Protein AF-A0A1Q9NXK1-F1 (afdb_monomer_lite)

Secondary structure (DSSP, 8-state):
----S-SS--EE-HHHHHHHHTS-HHHHHHHHHHHHHHHHHTT-SEE-HHHHHHHHHHHHTTSS--S---S-------PPEETTEEPPHHHHHHHHHHHHTT--SS-TTS-SSEEEEE-GGGGT-TT--S-HHHHHHHHHHHHHHTTHHHHHHHHBPSSPPTTTSEEEEEESSTT-TT-GGGSSEEEEEEEEEEE-GGG-----HHHHH-TT--EEE-TTS-EEE-TT---B-HHHHT-TT--EEEEEEEEEEEE--B-SSS-BPPEEEEEEE-HHHHHHHHHHHHHHHHHT-BTBBPPPHHHHHHTTS--EETTEE-----

Foldseek 3Di:
DDDPPDDPQAEEDPVRVVVLVPDDPVCSVVLVVVQVVVCVVVVNRYRYVVSSVVVVVVVVVVPPPPDDDDPPDDDDDPADQDPVGGQDPVNVVVVVVCVVVVNDPDDPPDQLQADEFEDCVCVPDVLQPDNVVVLSVVLVVLCVVLVRSVLRVQFADPPRDPQNHQYAYAYRFPVRRSVQFQGQKRKHKAFDKDFPPVQDPLPCPLCVQDPQNQWDQDPVSDTDGHPSDPRSCRSCVPDPRNRIDGPAIAIFIFGQHHDDPDGDTTHTADDRDHSVLSSVVSSLLSVQQSVPGDRNDGDRSNCSCPVQCFPCHSVGGDRPDD

pLDDT: mean 78.81, std 20.17, range [27.19, 98.31]

Sequence (322 aa):
MGNSLEQDSIKWSPEAKQRLEKAPFFIRKIIKKKALNHAKKNNLSLITDEVITLLKEKTKNSSTVKEKINEKSIKKSSGLKTAGGILSETDYQLIKSLMNSGIYLNDPDQDESYEIKLCGGAKGCPLSLVDIESLGKKIDLKIEELGWSEFFHNNQSEPILFHSKLKIAIAGCPNACSEPQIKDISIITQEKPKLLEENCNQCSICYHTCKESAIKMNSMSFPEFNQSCINCGQCIMVCPFNALGVSKKGFQLSMGGKLGRNPQLALKIKDFASEEEILSKIEQAIILIKENTIKGSIPRLGNLIINKNRKLTENGIALIEN

Radius of gyration: 27.28 Å; chains: 1; bounding box: 74×62×58 Å

Structure (mmCIF, N/CA/C/O backbone):
data_AF-A0A1Q9NXK1-F1
#
_entry.id   AF-A0A1Q9NXK1-F1
#
loop_
_atom_site.group_PDB
_atom_site.id
_atom_site.type_symbol
_atom_site.label_atom_id
_atom_site.label_alt_id
_atom_site.label_comp_id
_atom_site.label_asym_id
_atom_site.label_entity_id
_atom_site.label_seq_id
_atom_site.pdbx_PDB_ins_code
_atom_site.Cartn_x
_atom_site.Cartn_y
_atom_site.Cartn_z
_atom_site.occupancy
_atom_site.B_iso_or_equiv
_atom_site.auth_seq_id
_atom_site.auth_comp_id
_atom_site.auth_asym_id
_atom_site.auth_atom_id
_atom_site.pdbx_PDB_model_num
ATOM 1 N N . MET A 1 1 ? -8.860 -37.193 8.664 1.00 41.03 1 MET A N 1
ATOM 2 C CA . MET A 1 1 ? -9.927 -37.630 9.593 1.00 41.03 1 MET A CA 1
ATOM 3 C C . MET A 1 1 ? -10.222 -36.441 10.503 1.00 41.03 1 MET A C 1
ATOM 5 O O . MET A 1 1 ? -9.289 -35.993 11.140 1.00 41.03 1 MET A O 1
ATOM 9 N N . GLY A 1 2 ? -11.394 -35.807 10.535 1.00 37.06 2 GLY A N 1
ATOM 10 C CA . GLY A 1 2 ? -12.684 -36.108 9.914 1.00 37.06 2 GLY A CA 1
ATOM 11 C C . GLY A 1 2 ? -13.546 -34.848 9.698 1.00 37.06 2 GLY A C 1
ATOM 12 O O . GLY A 1 2 ? -13.062 -33.732 9.853 1.00 37.06 2 GLY A O 1
ATOM 13 N N . ASN A 1 3 ? -14.816 -35.090 9.347 1.00 34.97 3 ASN A N 1
ATOM 14 C CA . ASN A 1 3 ? -15.914 -34.159 9.023 1.00 34.97 3 ASN A CA 1
ATOM 15 C C . ASN A 1 3 ? -16.032 -33.596 7.594 1.00 34.97 3 ASN A C 1
ATOM 17 O O . ASN A 1 3 ? -16.214 -32.401 7.385 1.00 34.97 3 ASN A O 1
ATOM 21 N N . SER A 1 4 ? -16.076 -34.491 6.601 1.00 36.31 4 SER A N 1
ATOM 22 C CA . SER A 1 4 ? -16.452 -34.167 5.214 1.00 36.31 4 SER A CA 1
ATOM 23 C C . SER A 1 4 ? -17.685 -34.930 4.685 1.00 36.31 4 SER A C 1
ATOM 25 O O . SER A 1 4 ? -17.758 -35.166 3.484 1.00 36.31 4 SER A O 1
ATOM 27 N N . LEU A 1 5 ? -18.648 -35.346 5.530 1.00 38.47 5 LEU A N 1
ATOM 28 C CA . LEU A 1 5 ? -19.773 -36.210 5.094 1.00 38.47 5 LEU A CA 1
ATOM 29 C C . LEU A 1 5 ? -21.181 -35.881 5.661 1.00 38.47 5 LEU A C 1
ATOM 31 O O . LEU A 1 5 ? -22.018 -36.770 5.749 1.00 38.47 5 LEU A O 1
ATOM 35 N N . GLU A 1 6 ? -21.510 -34.622 5.982 1.00 40.78 6 GLU A N 1
ATOM 36 C CA . GLU A 1 6 ? -22.883 -34.240 6.415 1.00 40.78 6 GLU A CA 1
ATOM 37 C C . GLU A 1 6 ? -23.526 -33.081 5.616 1.00 40.78 6 GLU A C 1
ATOM 39 O O . GLU A 1 6 ? -24.422 -32.382 6.099 1.00 40.78 6 GLU A O 1
ATOM 44 N N . GLN A 1 7 ? -23.096 -32.835 4.372 1.00 41.34 7 GLN A N 1
ATOM 45 C CA . GLN A 1 7 ? -23.662 -31.747 3.554 1.00 41.34 7 GLN A CA 1
ATOM 46 C C . GLN A 1 7 ? -24.796 -32.141 2.583 1.00 41.34 7 GLN A C 1
ATOM 48 O O . GLN A 1 7 ? -25.432 -31.232 2.054 1.00 41.34 7 GLN A O 1
ATOM 53 N N . ASP A 1 8 ? -25.159 -33.424 2.435 1.00 51.81 8 ASP A N 1
ATOM 54 C CA . ASP A 1 8 ? -25.981 -33.876 1.286 1.00 51.81 8 ASP A CA 1
ATOM 55 C C . ASP A 1 8 ? -27.365 -34.509 1.568 1.00 51.81 8 ASP A C 1
ATOM 57 O O . ASP A 1 8 ? -27.966 -35.091 0.665 1.00 51.81 8 ASP A O 1
ATOM 61 N N . SER A 1 9 ? -27.960 -34.383 2.760 1.00 58.81 9 SER A N 1
ATOM 62 C CA . SER A 1 9 ? -29.233 -35.089 3.041 1.00 58.81 9 SER A CA 1
ATOM 63 C C . SER A 1 9 ? -30.535 -34.305 2.799 1.00 58.81 9 SER A C 1
ATOM 65 O O . SER A 1 9 ? -31.601 -34.918 2.783 1.00 58.81 9 SER A O 1
ATOM 67 N N . ILE A 1 10 ? -30.503 -32.982 2.573 1.00 74.69 10 ILE A N 1
ATOM 68 C CA . ILE A 1 10 ? -31.733 -32.164 2.471 1.00 74.69 10 ILE A CA 1
ATOM 69 C C . ILE A 1 10 ? -32.052 -31.830 1.010 1.00 74.69 10 ILE A C 1
ATOM 71 O O . ILE A 1 10 ? -31.406 -30.986 0.382 1.00 74.69 10 ILE A O 1
ATOM 75 N N . LYS A 1 11 ? -33.091 -32.472 0.471 1.00 82.31 11 LYS A N 1
ATOM 76 C CA . LYS A 1 11 ? -33.534 -32.294 -0.919 1.00 82.31 11 LYS A CA 1
ATOM 77 C C . LYS A 1 11 ? -34.494 -31.107 -1.042 1.00 82.31 11 LYS A C 1
ATOM 79 O O . LYS A 1 11 ? -35.144 -30.700 -0.084 1.00 82.31 11 LYS A O 1
ATOM 84 N N . TRP A 1 12 ? -34.588 -30.530 -2.237 1.00 85.06 12 TRP A N 1
ATOM 85 C CA . TRP A 1 12 ? -35.539 -29.459 -2.556 1.00 85.06 12 TRP A CA 1
ATOM 86 C C . TRP A 1 12 ? -36.562 -29.968 -3.562 1.00 85.06 12 TRP A C 1
ATOM 88 O O . TRP A 1 12 ? -36.170 -30.569 -4.566 1.00 85.06 12 TRP A O 1
ATOM 98 N N . SER A 1 13 ? -37.837 -29.671 -3.318 1.00 85.25 13 SER A N 1
ATOM 99 C CA . SER A 1 13 ? -38.906 -29.908 -4.293 1.00 85.25 13 SER A CA 1
ATOM 100 C C . SER A 1 13 ? -38.707 -29.058 -5.565 1.00 85.25 13 SER A C 1
ATOM 102 O O . SER A 1 13 ? -38.128 -27.962 -5.486 1.00 85.25 13 SER A O 1
ATOM 104 N N . PRO A 1 14 ? -39.142 -29.538 -6.745 1.00 78.88 14 PRO A N 1
ATOM 105 C CA . PRO A 1 14 ? -39.062 -28.788 -8.003 1.00 78.88 14 PRO A CA 1
ATOM 106 C C . PRO A 1 14 ? -39.715 -27.399 -7.927 1.00 78.88 14 PRO A C 1
ATOM 108 O O . PRO A 1 14 ? -39.148 -26.414 -8.403 1.00 78.88 14 PRO A O 1
ATOM 111 N N . GLU A 1 15 ? -40.851 -27.294 -7.243 1.00 78.50 15 GLU A N 1
ATOM 112 C CA . GLU A 1 15 ? -41.639 -26.069 -7.088 1.00 78.50 15 GLU A CA 1
ATOM 113 C C . GLU A 1 15 ? -40.888 -25.042 -6.224 1.00 78.50 15 GLU A C 1
ATOM 115 O O . GLU A 1 15 ? -40.777 -23.862 -6.577 1.00 78.50 15 GLU A O 1
ATOM 120 N N . ALA A 1 16 ? -40.269 -25.505 -5.131 1.00 80.25 16 ALA A N 1
ATOM 121 C CA . ALA A 1 16 ? -39.441 -24.677 -4.258 1.00 80.25 16 ALA A CA 1
ATOM 122 C C . ALA A 1 16 ? -38.190 -24.139 -4.976 1.00 80.25 16 ALA A C 1
ATOM 124 O O . ALA A 1 16 ? -37.799 -22.984 -4.767 1.00 80.25 16 ALA A O 1
ATOM 125 N N . LYS A 1 17 ? -37.570 -24.944 -5.853 1.00 82.00 17 LYS A N 1
ATOM 126 C CA . LYS A 1 17 ? -36.432 -24.507 -6.683 1.00 82.00 17 LYS A CA 1
ATOM 127 C C . LYS A 1 17 ? -36.849 -23.438 -7.688 1.00 82.00 17 LYS A C 1
ATOM 129 O O . LYS A 1 17 ? -36.213 -22.387 -7.749 1.00 82.00 17 LYS A O 1
ATOM 134 N N . GLN A 1 18 ? -37.949 -23.657 -8.408 1.00 79.56 18 GLN A N 1
ATOM 135 C CA . GLN A 1 18 ? -38.443 -22.708 -9.407 1.00 79.56 18 GLN A CA 1
ATOM 136 C C . GLN A 1 18 ? -38.777 -21.344 -8.780 1.00 79.56 18 GLN A C 1
ATOM 138 O O . GLN A 1 18 ? -38.528 -20.285 -9.361 1.00 79.56 18 GLN A O 1
ATOM 143 N N . ARG A 1 19 ? -39.297 -21.338 -7.549 1.00 76.06 19 ARG A N 1
ATOM 144 C CA . ARG A 1 19 ? -39.584 -20.105 -6.805 1.00 76.06 19 ARG A CA 1
ATOM 145 C C . ARG A 1 19 ? -38.328 -19.398 -6.301 1.00 76.06 19 ARG A C 1
ATOM 147 O O . ARG A 1 19 ? -38.298 -18.166 -6.276 1.00 76.06 19 ARG A O 1
ATOM 154 N N . LEU A 1 20 ? -37.292 -20.150 -5.930 1.00 79.25 20 LEU A N 1
ATOM 155 C CA . LEU A 1 20 ? -35.983 -19.597 -5.579 1.00 79.25 20 LEU A CA 1
ATOM 156 C C . LEU A 1 20 ? -35.317 -18.926 -6.791 1.00 79.25 20 LEU A C 1
ATOM 158 O O . LEU A 1 20 ? -34.719 -17.861 -6.650 1.00 79.25 20 LEU A O 1
ATOM 162 N N . GLU A 1 21 ? -35.460 -19.506 -7.981 1.00 77.81 21 GLU A N 1
ATOM 163 C CA . GLU A 1 21 ? -34.930 -18.943 -9.227 1.00 77.81 21 GLU A CA 1
ATOM 164 C C . GLU A 1 21 ? -35.652 -17.661 -9.657 1.00 77.81 21 GLU A C 1
ATOM 166 O O . GLU A 1 21 ? -35.014 -16.744 -10.170 1.00 77.81 21 GLU A O 1
ATOM 171 N N . LYS A 1 22 ? -36.950 -17.523 -9.365 1.00 78.56 22 LYS A N 1
ATOM 172 C CA . LYS A 1 22 ? -37.698 -16.275 -9.606 1.00 78.56 22 LYS A CA 1
ATOM 173 C C . LYS A 1 22 ? -37.295 -15.119 -8.674 1.00 78.56 22 LYS A C 1
ATOM 175 O O . LYS A 1 22 ? -37.640 -13.974 -8.948 1.00 78.56 22 LYS A O 1
ATOM 180 N N . ALA A 1 23 ? -36.573 -15.378 -7.579 1.00 74.06 23 ALA A N 1
ATOM 181 C CA . ALA A 1 23 ? -36.099 -14.326 -6.676 1.00 74.06 23 ALA A CA 1
ATOM 182 C C . ALA A 1 23 ? -34.863 -13.587 -7.246 1.00 74.06 23 ALA A C 1
ATOM 184 O O . ALA A 1 23 ? -34.071 -14.199 -7.970 1.00 74.06 23 ALA A O 1
ATOM 185 N N . PRO A 1 24 ? -34.626 -12.304 -6.902 1.00 69.38 24 PRO A N 1
ATOM 186 C CA . PRO A 1 24 ? -33.423 -11.573 -7.316 1.00 69.38 24 PRO A CA 1
ATOM 187 C C . PRO A 1 24 ? -32.126 -12.264 -6.871 1.00 69.38 24 PRO A C 1
ATOM 189 O O . PRO A 1 24 ? -32.033 -12.742 -5.736 1.00 69.38 24 PRO A O 1
ATOM 192 N N . PHE A 1 25 ? -31.108 -12.299 -7.744 1.00 69.56 25 PHE A N 1
ATOM 193 C CA . PHE A 1 25 ? -29.907 -13.132 -7.558 1.00 69.56 25 PHE A CA 1
ATOM 194 C C . PHE A 1 25 ? -29.170 -12.878 -6.231 1.00 69.56 25 PHE A C 1
ATOM 196 O O . PHE A 1 25 ? -28.705 -13.828 -5.599 1.00 69.56 25 PHE A O 1
ATOM 203 N N . PHE A 1 26 ? -29.130 -11.625 -5.767 1.00 62.50 26 PHE A N 1
ATOM 204 C CA . PHE A 1 26 ? -28.436 -11.224 -4.541 1.00 62.50 26 PHE A CA 1
ATOM 205 C C . PHE A 1 26 ? -29.103 -11.749 -3.254 1.00 62.50 26 PHE A C 1
ATOM 207 O O . PHE A 1 26 ? -28.431 -11.903 -2.239 1.00 62.50 26 PHE A O 1
ATOM 214 N N . ILE A 1 27 ? -30.395 -12.108 -3.289 1.00 61.28 27 ILE A N 1
ATOM 215 C CA . ILE A 1 27 ? -31.134 -12.640 -2.125 1.00 61.28 27 ILE A CA 1
ATOM 216 C C . ILE A 1 27 ? -31.186 -14.181 -2.137 1.00 61.28 27 ILE A C 1
ATOM 218 O O . ILE A 1 27 ? -31.384 -14.809 -1.094 1.00 61.28 27 ILE A O 1
ATOM 222 N N . ARG A 1 28 ? -30.952 -14.834 -3.288 1.00 78.81 28 ARG A N 1
ATOM 223 C CA . ARG A 1 28 ? -31.070 -16.303 -3.437 1.00 78.81 28 ARG A CA 1
ATOM 224 C C . ARG A 1 28 ? -30.211 -17.079 -2.435 1.00 78.81 28 ARG A C 1
ATOM 226 O O . ARG A 1 28 ? -30.691 -18.043 -1.839 1.00 78.81 28 ARG A O 1
ATOM 233 N N . LYS A 1 29 ? -28.966 -16.639 -2.192 1.00 71.12 29 LYS A N 1
ATOM 234 C CA . LYS A 1 29 ? -28.071 -17.256 -1.190 1.00 71.12 29 LYS A CA 1
ATOM 235 C C . LYS A 1 29 ? -28.653 -17.185 0.226 1.00 71.12 29 LYS A C 1
ATOM 237 O O . LYS A 1 29 ? -28.585 -18.168 0.962 1.00 71.12 29 LYS A O 1
ATOM 242 N N . ILE A 1 30 ? -29.267 -16.057 0.583 1.00 69.44 30 ILE A N 1
ATOM 243 C CA . ILE A 1 30 ? -29.867 -15.825 1.904 1.00 69.44 30 ILE A CA 1
ATOM 244 C C . ILE A 1 30 ? -31.079 -16.743 2.106 1.00 69.44 30 ILE A C 1
ATOM 246 O O . ILE A 1 30 ? -31.185 -17.407 3.138 1.00 69.44 30 ILE A O 1
ATOM 250 N N . ILE A 1 31 ? -31.964 -16.832 1.106 1.00 75.25 31 ILE A N 1
ATOM 251 C CA . ILE A 1 31 ? -33.156 -17.696 1.154 1.00 75.25 31 ILE A CA 1
ATOM 252 C C . ILE A 1 31 ? -32.743 -19.167 1.261 1.00 75.25 31 ILE A C 1
ATOM 254 O O . ILE A 1 31 ? -33.266 -19.883 2.113 1.00 75.25 31 ILE A O 1
ATOM 258 N N . LYS A 1 32 ? -31.756 -19.603 0.464 1.00 79.56 32 LYS A N 1
ATOM 259 C CA . LYS A 1 32 ? -31.244 -20.980 0.497 1.00 79.56 32 LYS A CA 1
ATOM 260 C C . LYS A 1 32 ? -30.689 -21.344 1.879 1.00 79.56 32 LYS A C 1
ATOM 262 O O . LYS A 1 32 ? -31.045 -22.391 2.412 1.00 79.56 32 LYS A O 1
ATOM 267 N N . LYS A 1 33 ? -29.884 -20.465 2.494 1.00 77.75 33 LYS A N 1
ATOM 268 C CA . LYS A 1 33 ? -29.321 -20.680 3.841 1.00 77.75 33 LYS A CA 1
ATOM 269 C C . LYS A 1 33 ? -30.413 -20.741 4.916 1.00 77.75 33 LYS A C 1
ATOM 271 O O . LYS A 1 33 ? -30.393 -21.643 5.747 1.00 77.75 33 LYS A O 1
ATOM 276 N N . LYS A 1 34 ? -31.402 -19.837 4.880 1.00 76.50 34 LYS A N 1
ATOM 277 C CA . LYS A 1 34 ? -32.527 -19.844 5.836 1.00 76.50 34 LYS A CA 1
ATOM 278 C C . LYS A 1 34 ? -33.407 -21.087 5.703 1.00 76.50 34 LYS A C 1
ATOM 280 O O . LYS A 1 34 ? -33.768 -21.665 6.722 1.00 76.50 34 LYS A O 1
ATOM 285 N N . ALA A 1 35 ? -33.717 -21.511 4.479 1.00 80.00 35 ALA A N 1
ATOM 286 C CA . ALA A 1 35 ? -34.505 -22.716 4.235 1.00 80.00 35 ALA A CA 1
ATOM 287 C C . ALA A 1 35 ? -33.777 -23.980 4.717 1.00 80.00 35 ALA A C 1
ATOM 289 O O . ALA A 1 35 ? -34.383 -24.808 5.389 1.00 80.00 35 ALA A O 1
ATOM 290 N N . LEU A 1 36 ? -32.465 -24.084 4.471 1.00 77.88 36 LEU A N 1
ATOM 291 C CA . LEU A 1 36 ? -31.644 -25.188 4.979 1.00 77.88 36 LEU A CA 1
ATOM 292 C C . LEU A 1 36 ? -31.559 -25.193 6.511 1.00 77.88 36 LEU A C 1
ATOM 294 O O . LEU A 1 36 ? -31.728 -26.242 7.121 1.00 77.88 36 LEU A O 1
ATOM 298 N N . ASN A 1 37 ? -31.362 -24.036 7.147 1.00 74.25 37 ASN A N 1
ATOM 299 C CA . ASN A 1 37 ? -31.339 -23.941 8.610 1.00 74.25 37 ASN A CA 1
ATOM 300 C C . ASN A 1 37 ? -32.700 -24.272 9.232 1.00 74.25 37 ASN A C 1
ATOM 302 O O . ASN A 1 37 ? -32.758 -24.925 10.270 1.00 74.25 37 ASN A O 1
ATOM 306 N N . HIS A 1 38 ? -33.796 -23.845 8.602 1.00 76.88 38 HIS A N 1
ATOM 307 C CA . HIS A 1 38 ? -35.141 -24.200 9.039 1.00 76.88 38 HIS A CA 1
ATOM 308 C C . HIS A 1 38 ? -35.394 -25.703 8.897 1.00 76.88 38 HIS A C 1
ATOM 310 O O . HIS A 1 38 ? -35.926 -26.310 9.822 1.00 76.88 38 HIS A O 1
ATOM 316 N N . ALA A 1 39 ? -34.965 -26.308 7.788 1.00 76.75 39 ALA A N 1
ATOM 317 C CA . ALA A 1 39 ? -35.068 -27.744 7.582 1.00 76.75 39 ALA A CA 1
ATOM 318 C C . ALA A 1 39 ? -34.256 -28.523 8.626 1.00 76.75 39 ALA A C 1
ATOM 320 O O . ALA A 1 39 ? -34.808 -29.399 9.278 1.00 76.75 39 ALA A O 1
ATOM 321 N N . LYS A 1 40 ? -33.004 -28.125 8.891 1.00 75.56 40 LYS A N 1
ATOM 322 C CA . LYS A 1 40 ? -32.174 -28.722 9.952 1.00 75.56 40 LYS A CA 1
ATOM 323 C C . LYS A 1 40 ? -32.802 -28.580 11.339 1.00 75.56 40 LYS A C 1
ATOM 325 O O . LYS A 1 40 ? -32.870 -29.549 12.079 1.00 75.56 40 LYS A O 1
ATOM 330 N N . LYS A 1 41 ? -33.306 -27.391 11.683 1.00 74.94 41 LYS A N 1
ATOM 331 C CA . LYS A 1 41 ? -33.921 -27.124 12.993 1.00 74.94 41 LYS A CA 1
ATOM 332 C C . LYS A 1 41 ? -35.205 -27.926 13.229 1.00 74.94 41 LYS A C 1
ATOM 334 O O . LYS A 1 41 ? -35.524 -28.219 14.374 1.00 74.94 41 LYS A O 1
ATOM 339 N N . ASN A 1 42 ? -35.941 -28.250 12.168 1.00 73.44 42 ASN A N 1
ATOM 340 C CA . ASN A 1 42 ? -37.207 -28.981 12.251 1.00 73.44 42 ASN A CA 1
ATOM 341 C C . ASN A 1 42 ? -37.089 -30.426 11.732 1.00 73.44 42 ASN A C 1
ATOM 343 O O . ASN A 1 42 ? -38.109 -31.045 11.453 1.00 73.44 42 ASN A O 1
ATOM 347 N N . ASN A 1 43 ? -35.863 -30.954 11.586 1.00 76.19 43 ASN A N 1
ATOM 348 C CA . ASN A 1 43 ? -35.571 -32.303 11.082 1.00 76.19 43 ASN A CA 1
ATOM 349 C C . ASN A 1 43 ? -36.282 -32.657 9.758 1.00 76.19 43 ASN A C 1
ATOM 351 O O . ASN A 1 43 ? -36.703 -33.791 9.542 1.00 76.19 43 ASN A O 1
ATOM 355 N N . LEU A 1 44 ? -36.415 -31.684 8.854 1.00 75.50 44 LEU A N 1
ATOM 356 C CA . LEU A 1 44 ? -37.027 -31.872 7.541 1.00 75.50 44 LEU A CA 1
ATOM 357 C C . LEU A 1 44 ? -35.986 -32.375 6.535 1.00 75.50 44 LEU A C 1
ATOM 359 O O . LEU A 1 44 ? -34.946 -31.748 6.330 1.00 75.50 44 LEU A O 1
ATOM 363 N N . SER A 1 45 ? -36.303 -33.470 5.847 1.00 76.06 45 SER A N 1
ATOM 364 C CA . SER A 1 45 ? -35.488 -34.036 4.762 1.00 76.06 45 SER A CA 1
ATOM 365 C C . SER A 1 45 ? -35.795 -33.429 3.383 1.00 76.06 45 SER A C 1
ATOM 367 O O . SER A 1 45 ? -35.020 -33.606 2.438 1.00 76.06 45 SER A O 1
ATOM 369 N N . LEU A 1 46 ? -36.901 -32.682 3.262 1.00 79.69 46 LEU A N 1
ATOM 370 C CA . LEU A 1 46 ? -37.365 -32.062 2.022 1.00 79.69 46 LEU A CA 1
ATOM 371 C C . LEU A 1 46 ? -37.833 -30.617 2.255 1.00 79.69 46 LEU A C 1
ATOM 373 O O . LEU A 1 46 ? -38.670 -30.354 3.113 1.00 79.69 46 LEU A O 1
ATOM 377 N N . ILE A 1 47 ? -37.322 -29.682 1.452 1.00 82.38 47 ILE A N 1
ATOM 378 C CA . ILE A 1 47 ? -37.765 -28.281 1.433 1.00 82.38 47 ILE A CA 1
ATOM 379 C C . ILE A 1 47 ? -38.870 -28.112 0.380 1.00 82.38 47 ILE A C 1
ATOM 381 O O . ILE A 1 47 ? -38.631 -28.239 -0.829 1.00 82.38 47 ILE A O 1
ATOM 385 N N . THR A 1 48 ? -40.082 -27.822 0.855 1.00 82.75 48 THR A N 1
ATOM 386 C CA . THR A 1 48 ? -41.301 -27.603 0.058 1.00 82.75 48 THR A CA 1
ATOM 387 C C . THR A 1 48 ? -41.605 -26.110 -0.129 1.00 82.75 48 THR A C 1
ATOM 389 O O . THR A 1 48 ? -41.002 -25.248 0.516 1.00 82.75 48 THR A O 1
ATOM 392 N N . ASP A 1 49 ? -42.541 -25.778 -1.024 1.00 75.44 49 ASP A N 1
ATOM 393 C CA . ASP A 1 49 ? -42.992 -24.393 -1.251 1.00 75.44 49 ASP A CA 1
ATOM 394 C C . ASP A 1 49 ? -43.624 -23.756 0.003 1.00 75.44 49 ASP A C 1
ATOM 396 O O . ASP A 1 49 ? -43.459 -22.562 0.266 1.00 75.44 49 ASP A O 1
ATOM 400 N N . GLU A 1 50 ? -44.279 -24.566 0.832 1.00 72.44 50 GLU A N 1
ATOM 401 C CA . GLU A 1 50 ? -44.872 -24.149 2.106 1.00 72.44 50 GLU A CA 1
ATOM 402 C C . GLU A 1 50 ? -43.809 -23.624 3.076 1.00 72.44 50 GLU A C 1
ATOM 404 O O . GLU A 1 50 ? -43.988 -22.568 3.684 1.00 72.44 50 GLU A O 1
ATOM 409 N N . VAL A 1 51 ? -42.645 -24.282 3.139 1.00 73.31 51 VAL A N 1
ATOM 410 C CA . VAL A 1 51 ? -41.501 -23.821 3.943 1.00 73.31 51 VAL A CA 1
ATOM 411 C C . VAL A 1 51 ? -41.029 -22.442 3.471 1.00 73.31 51 VAL A C 1
ATOM 413 O O . VAL A 1 51 ? -40.721 -21.573 4.287 1.00 73.31 51 VAL A O 1
ATOM 416 N N . ILE A 1 52 ? -41.013 -22.194 2.158 1.00 75.12 52 ILE A N 1
ATOM 417 C CA . ILE A 1 52 ? -40.657 -20.879 1.602 1.00 75.12 52 ILE A CA 1
ATOM 418 C C . ILE A 1 52 ? -41.714 -19.824 1.957 1.00 75.12 52 ILE A C 1
ATOM 420 O O . ILE A 1 52 ? -41.365 -18.676 2.247 1.00 75.12 52 ILE A O 1
ATOM 424 N N . THR A 1 53 ? -42.993 -20.192 1.952 1.00 73.88 53 THR A N 1
ATOM 425 C CA . THR A 1 53 ? -44.104 -19.289 2.284 1.00 73.88 53 THR A CA 1
ATOM 426 C C . THR A 1 53 ? -44.094 -18.906 3.765 1.00 73.88 53 THR A C 1
ATOM 428 O O . THR A 1 53 ? -44.117 -17.714 4.077 1.00 73.88 53 THR A O 1
ATOM 431 N N . LEU A 1 54 ? -43.876 -19.864 4.669 1.00 70.75 54 LEU A N 1
ATOM 432 C CA . LEU A 1 54 ? -43.708 -19.613 6.107 1.00 70.75 54 LEU A CA 1
ATOM 433 C C . LEU A 1 54 ? -42.538 -18.662 6.409 1.00 70.75 54 LEU A C 1
ATOM 435 O O . LEU A 1 54 ? -42.620 -17.804 7.292 1.00 70.75 54 LEU A O 1
ATOM 439 N N . LEU A 1 55 ? -41.439 -18.772 5.655 1.00 71.19 55 LEU A N 1
ATOM 440 C CA . LEU A 1 55 ? -40.294 -17.867 5.791 1.00 71.19 55 LEU A CA 1
ATOM 441 C C . LEU A 1 55 ? -40.625 -16.430 5.347 1.00 71.19 55 LEU A C 1
ATOM 443 O O . LEU A 1 55 ? -40.080 -15.481 5.921 1.00 71.19 55 LEU A O 1
ATOM 447 N N . LYS A 1 56 ? -41.535 -16.255 4.377 1.00 64.00 56 LYS A N 1
ATOM 448 C CA . LYS A 1 56 ? -42.042 -14.940 3.943 1.00 64.00 56 LYS A CA 1
ATOM 449 C C . LYS A 1 56 ? -43.046 -14.341 4.931 1.00 64.00 56 LYS A C 1
ATOM 451 O O . LYS A 1 56 ? -43.030 -13.138 5.170 1.00 64.00 56 LYS A O 1
ATOM 456 N N . GLU A 1 57 ? -43.906 -15.154 5.531 1.00 56.69 57 GLU A N 1
ATOM 457 C CA . GLU A 1 57 ? -44.894 -14.680 6.510 1.00 56.69 57 GLU A CA 1
ATOM 458 C C . GLU A 1 57 ? -44.234 -14.212 7.810 1.00 56.69 57 GLU A C 1
ATOM 460 O O . GLU A 1 57 ? -44.547 -13.130 8.309 1.00 56.69 57 GLU A O 1
ATOM 465 N N . LYS A 1 58 ? -43.204 -14.927 8.286 1.00 55.16 58 LYS A N 1
ATOM 466 C CA . LYS A 1 58 ? -42.385 -14.476 9.427 1.00 55.16 58 LYS A CA 1
ATOM 467 C C . LYS A 1 58 ? -41.633 -13.168 9.170 1.00 55.16 58 LYS A C 1
ATOM 469 O O . LYS A 1 58 ? -41.258 -12.494 10.121 1.00 55.16 58 LYS A O 1
ATOM 474 N N . THR A 1 59 ? -41.421 -12.799 7.908 1.00 49.66 59 THR A N 1
ATOM 475 C CA . THR A 1 59 ? -40.840 -11.500 7.531 1.00 49.66 59 THR A CA 1
ATOM 476 C C . THR A 1 59 ? -41.901 -10.404 7.360 1.00 49.66 59 THR A C 1
ATOM 478 O O . THR A 1 59 ? -41.583 -9.238 7.573 1.00 49.66 59 THR A O 1
ATOM 481 N N . LYS A 1 60 ? -43.168 -10.747 7.069 1.00 41.88 60 LYS A N 1
ATOM 482 C CA . LYS A 1 60 ? -44.290 -9.790 6.968 1.00 41.88 60 LYS A CA 1
ATOM 483 C C . LYS A 1 60 ? -44.864 -9.328 8.315 1.00 41.88 60 LYS A C 1
ATOM 485 O O . LYS A 1 60 ? -45.346 -8.200 8.389 1.00 41.88 60 LYS A O 1
ATOM 490 N N . ASN A 1 61 ? -44.754 -10.110 9.391 1.00 37.44 61 ASN A N 1
ATOM 491 C CA . ASN A 1 61 ? -45.226 -9.683 10.723 1.00 37.44 61 ASN A CA 1
ATOM 492 C C . ASN A 1 61 ? -44.358 -8.590 11.384 1.00 37.44 61 ASN A C 1
ATOM 494 O O . ASN A 1 61 ? -44.694 -8.107 12.458 1.00 37.44 61 ASN A O 1
ATOM 498 N N . SER A 1 62 ? -43.279 -8.149 10.729 1.00 38.06 62 SER A N 1
ATOM 499 C CA . SER A 1 62 ? -42.511 -6.958 11.117 1.00 38.06 62 SER A CA 1
ATOM 500 C C . SER A 1 62 ? -43.144 -5.640 10.630 1.00 38.06 62 SER A C 1
ATOM 502 O O . SER A 1 62 ? -42.653 -4.571 10.986 1.00 38.06 62 SER A O 1
ATOM 504 N N . SER A 1 63 ? -44.193 -5.686 9.796 1.00 32.91 63 SER A N 1
ATOM 505 C CA . SER A 1 63 ? -44.704 -4.506 9.068 1.00 32.91 63 SER A CA 1
ATOM 506 C C . SER A 1 63 ? -45.974 -3.862 9.645 1.00 32.91 63 SER A C 1
ATOM 508 O O . SER A 1 63 ? -46.381 -2.819 9.143 1.00 32.91 63 SER A O 1
ATOM 510 N N . THR A 1 64 ? -46.607 -4.423 10.680 1.00 27.56 64 THR A N 1
ATOM 511 C CA . THR A 1 64 ? -47.953 -4.000 11.137 1.00 27.56 64 THR A CA 1
ATOM 512 C C . THR A 1 64 ? -47.997 -3.089 12.372 1.00 27.56 64 THR A C 1
ATOM 514 O O . THR A 1 64 ? -49.079 -2.808 12.868 1.00 27.56 64 THR A O 1
ATOM 517 N N . VAL A 1 65 ? -46.869 -2.554 12.856 1.00 33.03 65 VAL A N 1
ATOM 518 C CA . VAL A 1 65 ? -46.846 -1.662 14.048 1.00 33.03 65 VAL A CA 1
ATOM 519 C C . VAL A 1 65 ? -46.900 -0.163 13.683 1.00 33.03 65 VAL A C 1
ATOM 521 O O . VAL A 1 65 ? -46.832 0.702 14.547 1.00 33.03 65 VAL A O 1
ATOM 524 N N . LYS A 1 66 ? -47.059 0.194 12.400 1.00 30.56 66 LYS A N 1
ATOM 525 C CA . LYS A 1 66 ? -47.032 1.604 11.961 1.00 30.56 66 LYS A CA 1
ATOM 526 C C . LYS A 1 66 ? -48.304 2.419 12.220 1.00 30.56 66 LYS A C 1
ATOM 528 O O . LYS A 1 66 ? -48.294 3.612 11.936 1.00 30.56 66 LYS A O 1
ATOM 533 N N . GLU A 1 67 ? -49.362 1.847 12.785 1.00 33.28 67 GLU A N 1
ATOM 534 C CA . GLU A 1 67 ? -50.586 2.601 13.059 1.00 33.28 67 GLU A CA 1
ATOM 535 C C . GLU A 1 67 ? -50.921 2.623 14.550 1.00 33.28 67 GLU A C 1
ATOM 537 O O . GLU A 1 67 ? -51.166 1.588 15.163 1.00 33.28 67 GLU A O 1
ATOM 542 N N . LYS A 1 68 ? -51.006 3.857 15.068 1.00 33.53 68 LYS A N 1
ATOM 543 C CA . LYS A 1 68 ? -51.343 4.295 16.434 1.00 33.53 68 LYS A CA 1
ATOM 544 C C . LYS A 1 68 ? -50.156 4.405 17.392 1.00 33.53 68 LYS A C 1
ATOM 546 O O . LYS A 1 68 ? -49.948 3.518 18.201 1.00 33.53 68 LYS A O 1
ATOM 551 N N . ILE A 1 69 ? -49.512 5.575 17.419 1.00 29.42 69 ILE A N 1
ATOM 552 C CA . ILE A 1 69 ? -49.307 6.339 18.664 1.00 29.42 69 ILE A CA 1
ATOM 553 C C . ILE A 1 69 ? -49.349 7.839 18.325 1.00 29.42 69 ILE A C 1
ATOM 555 O O . ILE A 1 69 ? -48.756 8.309 17.361 1.00 29.42 69 ILE A O 1
ATOM 559 N N . ASN A 1 70 ? -50.132 8.547 19.131 1.00 29.33 70 ASN A N 1
ATOM 560 C CA . ASN A 1 70 ? -50.518 9.950 19.058 1.00 29.33 70 ASN A CA 1
ATOM 561 C C . ASN A 1 70 ? -49.346 10.871 19.478 1.00 29.33 70 ASN A C 1
ATOM 563 O O . ASN A 1 70 ? -48.679 10.600 20.475 1.00 29.33 70 ASN A O 1
ATOM 567 N N . GLU A 1 71 ? -49.125 11.977 18.761 1.00 33.69 71 GLU A N 1
ATOM 568 C CA . GLU A 1 71 ? -47.968 12.899 18.849 1.00 33.69 71 GLU A CA 1
ATOM 569 C C . GLU A 1 71 ? -47.837 13.744 20.136 1.00 33.69 71 GLU A C 1
ATOM 571 O O . GLU A 1 71 ? -47.115 14.740 20.171 1.00 33.69 71 GLU A O 1
ATOM 576 N N . LYS A 1 72 ? -48.486 13.393 21.244 1.00 31.64 72 LYS A N 1
ATOM 577 C CA . LYS A 1 72 ? -48.430 14.216 22.462 1.00 31.64 72 LYS A CA 1
ATOM 578 C C . LYS A 1 72 ? -47.963 13.402 23.651 1.00 31.64 72 LYS A C 1
ATOM 580 O O . LYS A 1 72 ? -48.795 12.829 24.346 1.00 31.64 72 LYS A O 1
ATOM 585 N N . SER A 1 73 ? -46.642 13.393 23.874 1.00 33.75 73 SER A N 1
ATOM 586 C CA . SER A 1 73 ? -45.945 13.424 25.184 1.00 33.75 73 SER A CA 1
ATOM 587 C C . SER A 1 73 ? -44.556 12.768 25.106 1.00 33.75 73 SER A C 1
ATOM 589 O O . SER A 1 73 ? -44.350 11.694 25.665 1.00 33.75 73 SER A O 1
ATOM 591 N N . ILE A 1 74 ? -43.563 13.394 24.463 1.00 35.53 74 ILE A N 1
ATOM 592 C CA . ILE A 1 74 ? -42.168 12.936 24.601 1.00 35.53 74 ILE A CA 1
ATOM 593 C C . ILE A 1 74 ? -41.486 13.784 25.675 1.00 35.53 74 ILE A C 1
ATOM 595 O O . ILE A 1 74 ? -40.948 14.862 25.422 1.00 35.53 74 ILE A O 1
ATOM 599 N N . LYS A 1 75 ? -41.539 13.278 26.912 1.00 35.12 75 LYS A N 1
ATOM 600 C CA . LYS A 1 75 ? -40.596 13.657 27.968 1.00 35.12 75 LYS A CA 1
ATOM 601 C C . LYS A 1 75 ? -39.193 13.223 27.529 1.00 35.12 75 LYS A C 1
ATOM 603 O O . LYS A 1 75 ? -39.024 12.121 27.019 1.00 35.12 75 LYS A O 1
ATOM 608 N N . LYS A 1 76 ? -38.215 14.112 27.736 1.00 41.09 76 LYS A N 1
ATOM 609 C CA . LYS A 1 76 ? -36.771 13.933 27.503 1.00 41.09 76 LYS A CA 1
ATOM 610 C C . LYS A 1 76 ? -36.313 12.493 27.794 1.00 41.09 76 LYS A C 1
ATOM 612 O O . LYS A 1 76 ? -36.189 12.132 28.960 1.00 41.09 76 LYS A O 1
ATOM 617 N N . SER A 1 77 ? -36.010 11.712 26.760 1.00 39.62 77 SER A N 1
ATOM 618 C CA . SER A 1 77 ? -35.234 10.477 26.888 1.00 39.62 77 SER A CA 1
ATOM 619 C C . SER A 1 77 ? -33.939 10.589 26.084 1.00 39.62 77 SER A C 1
ATOM 621 O O . SER A 1 77 ? -33.875 11.168 24.998 1.00 39.62 77 SER A O 1
ATOM 623 N N . SER A 1 78 ? -32.875 10.091 26.695 1.00 48.00 78 SER A N 1
ATOM 624 C CA . SER A 1 78 ? -31.470 10.139 26.301 1.00 48.00 78 SER A CA 1
ATOM 625 C C . SER A 1 78 ? -31.123 9.153 25.173 1.00 48.00 78 SER A C 1
ATOM 627 O O . SER A 1 78 ? -30.174 8.388 25.301 1.00 48.00 78 SER A O 1
ATOM 629 N N . GLY A 1 79 ? -31.904 9.119 24.090 1.00 53.03 79 GLY A N 1
ATOM 630 C CA . GLY A 1 79 ? -31.645 8.231 22.948 1.00 53.03 79 GLY A CA 1
ATOM 631 C C . GLY A 1 79 ? -30.622 8.799 21.954 1.00 53.03 79 GLY A C 1
ATOM 632 O O . GLY A 1 79 ? -30.464 10.021 21.839 1.00 53.03 79 GLY A O 1
ATOM 633 N N . LEU A 1 80 ? -29.944 7.921 21.199 1.00 49.91 80 LEU A N 1
ATOM 634 C CA . LEU A 1 80 ? -29.041 8.325 20.113 1.00 49.91 80 LEU A CA 1
ATOM 635 C C . LEU A 1 80 ? -29.836 9.098 19.049 1.00 49.91 80 LEU A C 1
ATOM 637 O O . LEU A 1 80 ? -30.767 8.574 18.434 1.00 49.91 80 LEU A O 1
ATOM 641 N N . LYS A 1 81 ? -29.474 10.363 18.824 1.00 59.69 81 LYS A N 1
ATOM 642 C CA . LYS A 1 81 ? -30.105 11.191 17.792 1.00 59.69 81 LYS A CA 1
ATOM 643 C C . LYS A 1 81 ? -29.602 10.770 16.415 1.00 59.69 81 LYS A C 1
ATOM 645 O O . LYS A 1 81 ? -28.404 10.825 16.150 1.00 59.69 81 LYS A O 1
ATOM 650 N N . THR A 1 82 ? -30.521 10.404 15.533 1.00 66.31 82 THR A N 1
ATOM 651 C CA . THR A 1 82 ? -30.249 10.101 14.124 1.00 66.31 82 THR A CA 1
ATOM 652 C C . THR A 1 82 ? -30.956 11.116 13.224 1.00 66.31 82 THR A C 1
ATOM 654 O O . THR A 1 82 ? -31.848 11.840 13.668 1.00 66.31 82 THR A O 1
ATOM 657 N N . ALA A 1 83 ? -30.591 11.163 11.940 1.00 64.12 83 ALA A N 1
ATOM 658 C CA . ALA A 1 83 ? -31.261 12.025 10.961 1.00 64.12 83 ALA A CA 1
ATOM 659 C C . ALA A 1 83 ? -32.758 11.689 10.775 1.00 64.12 83 ALA A C 1
ATOM 661 O O . ALA A 1 83 ? -33.519 12.541 10.331 1.00 64.12 83 ALA A O 1
ATOM 662 N N . GLY A 1 84 ? -33.185 10.473 11.138 1.00 63.00 84 GLY A N 1
ATOM 663 C CA . GLY A 1 84 ? -34.584 10.037 11.106 1.00 63.00 84 GLY A CA 1
ATOM 664 C C . GLY A 1 84 ? -35.349 10.233 12.420 1.00 63.00 84 GLY A C 1
ATOM 665 O O . GLY A 1 84 ? -36.487 9.787 12.513 1.00 63.00 84 GLY A O 1
ATOM 666 N N . GLY A 1 85 ? -34.742 10.859 13.437 1.00 76.12 85 GLY A N 1
ATOM 667 C CA . GLY A 1 85 ? -35.326 11.030 14.771 1.00 76.12 85 GLY A CA 1
ATOM 668 C C . GLY A 1 85 ? -34.482 10.411 15.890 1.00 76.12 85 GLY A C 1
ATOM 669 O O . GLY A 1 85 ? -33.341 9.990 15.684 1.00 76.12 85 GLY A O 1
ATOM 670 N N . ILE A 1 86 ? -35.030 10.386 17.106 1.00 71.94 86 ILE A N 1
ATOM 671 C CA . ILE A 1 86 ? -34.390 9.740 18.260 1.00 71.94 86 ILE A CA 1
ATOM 672 C C . ILE A 1 86 ? -34.616 8.236 18.134 1.00 71.94 86 ILE A C 1
ATOM 674 O O . ILE A 1 86 ? -35.763 7.801 18.056 1.00 71.94 86 ILE A O 1
ATOM 678 N N . LEU A 1 87 ? -33.534 7.457 18.118 1.00 64.69 87 LEU A N 1
ATOM 679 C CA . LEU A 1 87 ? -33.636 6.004 18.173 1.00 64.69 87 LEU A CA 1
ATOM 680 C C . LEU A 1 87 ? -34.312 5.621 19.496 1.00 64.69 87 LEU A C 1
ATOM 682 O O . LEU A 1 87 ? -33.821 5.988 20.568 1.00 64.69 87 LEU A O 1
ATOM 686 N N . SER A 1 88 ? -35.457 4.943 19.422 1.00 71.88 88 SER A N 1
ATOM 687 C CA . SER A 1 88 ? -36.159 4.502 20.625 1.00 71.88 88 SER A CA 1
ATOM 688 C C . SER A 1 88 ? -35.342 3.422 21.343 1.00 71.88 88 SER A C 1
ATOM 690 O O . SER A 1 88 ? -34.605 2.663 20.711 1.00 71.88 88 SER A O 1
ATOM 692 N N . GLU A 1 89 ? -35.482 3.320 22.667 1.00 72.19 89 GLU A N 1
ATOM 693 C CA . GLU A 1 89 ? -34.826 2.256 23.444 1.00 72.19 89 GLU A CA 1
ATOM 694 C C . GLU A 1 89 ? -35.219 0.868 22.908 1.00 72.19 89 GLU A C 1
ATOM 696 O O . GLU A 1 89 ? -34.396 -0.037 22.822 1.00 72.19 89 GLU A O 1
ATOM 701 N N . THR A 1 90 ? -36.460 0.713 22.440 1.00 71.56 90 THR A N 1
ATOM 702 C CA . THR A 1 90 ? -36.944 -0.527 21.825 1.00 71.56 90 THR A CA 1
ATOM 703 C C . THR A 1 90 ? -36.247 -0.856 20.505 1.00 71.56 90 THR A C 1
ATOM 705 O O . THR A 1 90 ? -35.925 -2.021 20.272 1.00 71.56 90 THR A O 1
ATOM 708 N N . ASP A 1 91 ? -35.948 0.142 19.667 1.00 67.12 91 ASP A N 1
ATOM 709 C CA . ASP A 1 91 ? -35.198 -0.069 18.421 1.00 67.12 91 ASP A CA 1
ATOM 710 C C . ASP A 1 91 ? -33.740 -0.433 18.707 1.00 67.12 91 ASP A C 1
ATOM 712 O O . ASP A 1 91 ? -33.181 -1.313 18.053 1.00 67.12 91 ASP A O 1
ATOM 716 N N . TYR A 1 92 ? -33.130 0.195 19.716 1.00 67.25 92 TYR A N 1
ATOM 717 C CA . TYR A 1 92 ? -31.774 -0.134 20.150 1.00 67.25 92 TYR A CA 1
ATOM 718 C C . TYR A 1 92 ? -31.674 -1.590 20.633 1.00 67.25 92 TYR A C 1
ATOM 720 O O . TYR A 1 92 ? -30.808 -2.338 20.172 1.00 67.25 92 TYR A O 1
ATOM 728 N N . GLN A 1 93 ? -32.602 -2.032 21.490 1.00 67.94 93 GLN A N 1
ATOM 729 C CA . GLN A 1 93 ? -32.639 -3.419 21.964 1.00 67.94 93 GLN A CA 1
ATOM 730 C C . GLN A 1 93 ? -32.942 -4.415 20.834 1.00 67.94 93 GLN A C 1
ATOM 732 O O . GLN A 1 93 ? -32.371 -5.507 20.808 1.00 67.94 93 GLN A O 1
ATOM 737 N N . LEU A 1 94 ? -33.782 -4.044 19.860 1.00 72.81 94 LEU A N 1
ATOM 738 C CA . LEU A 1 94 ? -34.034 -4.859 18.671 1.00 72.81 94 LEU A CA 1
ATOM 739 C C . LEU A 1 94 ? -32.773 -5.004 17.812 1.00 72.81 94 LEU A C 1
ATOM 741 O O . LEU A 1 94 ? -32.432 -6.121 17.432 1.00 72.81 94 LEU A O 1
ATOM 745 N N . ILE A 1 95 ? -32.052 -3.912 17.542 1.00 67.12 95 ILE A N 1
ATOM 746 C CA . ILE A 1 95 ? -30.785 -3.941 16.796 1.00 67.12 95 ILE A CA 1
ATOM 747 C C . ILE A 1 95 ? -29.770 -4.835 17.517 1.00 67.12 95 ILE A C 1
ATOM 749 O O . ILE A 1 95 ? -29.178 -5.714 16.892 1.00 67.12 95 ILE A O 1
ATOM 753 N N . LYS A 1 96 ? -29.634 -4.689 18.840 1.00 63.41 96 LYS A N 1
ATOM 754 C CA . LYS A 1 96 ? -28.736 -5.512 19.663 1.00 63.41 96 LYS A CA 1
ATOM 755 C C . LYS A 1 96 ? -29.120 -6.997 19.635 1.00 63.41 96 LYS A C 1
ATOM 757 O O . LYS A 1 96 ? -28.261 -7.859 19.477 1.00 63.41 96 LYS A O 1
ATOM 762 N N . SER A 1 97 ? -30.415 -7.305 19.714 1.00 65.12 97 SER A N 1
ATOM 763 C CA . SER A 1 97 ? -30.944 -8.670 19.596 1.00 65.12 97 SER A CA 1
ATOM 764 C C . SER A 1 97 ? -30.699 -9.277 18.209 1.00 65.12 97 SER A C 1
ATOM 766 O O . SER A 1 97 ? -30.318 -10.443 18.101 1.00 65.12 97 SER A O 1
ATOM 768 N N . LEU A 1 98 ? -30.852 -8.489 17.140 1.00 63.56 98 LEU A N 1
ATOM 769 C CA . LEU A 1 98 ? -30.573 -8.916 15.766 1.00 63.56 98 LEU A CA 1
ATOM 770 C C . LEU A 1 98 ? -29.081 -9.210 15.553 1.00 63.56 98 LEU A C 1
ATOM 772 O O . LEU A 1 98 ? -28.759 -10.237 14.951 1.00 63.56 98 LEU A O 1
ATOM 776 N N . MET A 1 99 ? -28.192 -8.379 16.108 1.00 51.88 99 MET A N 1
ATOM 777 C CA . MET A 1 99 ? -26.744 -8.630 16.117 1.00 51.88 99 MET A CA 1
ATOM 778 C C . MET A 1 99 ? -26.412 -9.923 16.877 1.00 51.88 99 MET A C 1
ATOM 780 O O . MET A 1 99 ? -25.764 -10.804 16.320 1.00 51.88 99 MET A O 1
ATOM 784 N N . ASN A 1 100 ? -26.955 -10.111 18.086 1.00 57.09 100 ASN A N 1
ATOM 785 C CA . ASN A 1 100 ? -26.774 -11.340 18.878 1.00 57.09 100 ASN A CA 1
ATOM 786 C C . ASN A 1 100 ? -27.364 -12.595 18.206 1.00 57.09 100 ASN A C 1
ATOM 788 O O . ASN A 1 100 ? -26.909 -13.709 18.446 1.00 57.09 100 ASN A O 1
ATOM 792 N N . SER A 1 101 ? -28.374 -12.426 17.349 1.00 59.22 101 SER A N 1
ATOM 793 C CA . SER A 1 101 ? -28.996 -13.503 16.564 1.00 59.22 101 SER A CA 1
ATOM 794 C C . SER A 1 101 ? -28.223 -13.842 15.281 1.00 59.22 101 SER A C 1
ATOM 796 O O . SER A 1 101 ? -28.706 -14.624 14.455 1.00 59.22 101 SER A O 1
ATOM 798 N N . GLY A 1 102 ? -27.046 -13.246 15.078 1.00 45.88 102 GLY A N 1
ATOM 799 C CA . GLY A 1 102 ? -26.181 -13.508 13.934 1.00 45.88 102 GLY A CA 1
ATOM 800 C C . GLY A 1 102 ? -26.579 -12.774 12.650 1.00 45.88 102 GLY A C 1
ATOM 801 O O . GLY A 1 102 ? -26.131 -13.150 11.565 1.00 45.88 102 GLY A O 1
ATOM 802 N N . ILE A 1 103 ? -27.456 -11.767 12.735 1.00 47.44 103 ILE A N 1
ATOM 803 C CA . ILE A 1 103 ? -27.831 -10.919 11.599 1.00 47.44 103 ILE A CA 1
ATOM 804 C C . ILE A 1 103 ? -26.948 -9.676 11.639 1.00 47.44 103 ILE A C 1
ATOM 806 O O . ILE A 1 103 ? -27.315 -8.637 12.183 1.00 47.44 103 ILE A O 1
ATOM 810 N N . TYR A 1 104 ? -25.770 -9.803 11.041 1.00 46.47 104 TYR A N 1
ATOM 811 C CA . TYR A 1 104 ? -24.828 -8.708 10.879 1.00 46.47 104 TYR A CA 1
ATOM 812 C C . TYR A 1 104 ? -25.014 -8.059 9.503 1.00 46.47 104 TYR A C 1
ATOM 814 O O . TYR A 1 104 ? -25.226 -8.740 8.498 1.00 46.47 104 TYR A O 1
ATOM 822 N N . LEU A 1 105 ? -24.957 -6.726 9.455 1.00 46.12 105 LEU A N 1
ATOM 823 C CA . LEU A 1 105 ? -24.914 -5.974 8.192 1.00 46.12 105 LEU A CA 1
ATOM 824 C C . LEU A 1 105 ? -23.541 -6.092 7.502 1.00 46.12 105 LEU A C 1
ATOM 826 O O . LEU A 1 105 ? -23.451 -5.858 6.300 1.00 46.12 105 LEU A O 1
ATOM 830 N N . ASN A 1 106 ? -22.510 -6.495 8.253 1.00 47.69 106 ASN A N 1
ATOM 831 C CA . ASN A 1 106 ? -21.140 -6.748 7.804 1.00 47.69 106 ASN A CA 1
ATOM 832 C C . ASN A 1 106 ? -20.721 -8.191 8.139 1.00 47.69 106 ASN A C 1
ATOM 834 O O . ASN A 1 106 ? -21.437 -8.891 8.849 1.00 47.69 106 ASN A O 1
ATOM 838 N N . ASP A 1 107 ? -19.586 -8.639 7.606 1.00 47.50 107 ASP A N 1
ATOM 839 C CA . ASP A 1 107 ? -19.039 -9.979 7.851 1.00 47.50 107 ASP A CA 1
ATOM 840 C C . ASP A 1 107 ? -18.702 -10.153 9.352 1.00 47.50 107 ASP A C 1
ATOM 842 O O . ASP A 1 107 ? -17.932 -9.342 9.869 1.00 47.50 107 ASP A O 1
ATOM 846 N N . PRO A 1 108 ? -19.283 -11.133 10.076 1.00 45.97 108 PRO A N 1
ATOM 847 C CA . PRO A 1 108 ? -19.066 -11.319 11.518 1.00 45.97 108 PRO A CA 1
ATOM 848 C C . PRO A 1 108 ? -17.615 -11.602 11.916 1.00 45.97 108 PRO A C 1
ATOM 850 O O . PRO A 1 108 ? -17.271 -11.416 13.078 1.00 45.97 108 PRO A O 1
ATOM 853 N N . ASP A 1 109 ? -16.783 -12.029 10.966 1.00 48.78 109 ASP A N 1
ATOM 854 C CA . ASP A 1 109 ? -15.373 -12.351 11.196 1.00 48.78 109 ASP A CA 1
ATOM 855 C C . ASP A 1 109 ? -14.451 -11.116 11.084 1.00 48.78 109 ASP A C 1
ATOM 857 O O . ASP A 1 109 ? -13.237 -11.237 11.225 1.00 48.78 109 ASP A O 1
ATOM 861 N N . GLN A 1 110 ? -14.987 -9.918 10.805 1.00 61.91 110 GLN A N 1
ATOM 862 C CA . GLN A 1 110 ? -14.181 -8.695 10.737 1.00 61.91 110 GLN A CA 1
ATOM 863 C C . GLN A 1 110 ? -14.035 -8.026 12.102 1.00 61.91 110 GLN A C 1
ATOM 865 O O . GLN A 1 110 ? -15.026 -7.622 12.711 1.00 61.91 110 GLN A O 1
ATOM 870 N N . ASP A 1 111 ? -12.786 -7.813 12.517 1.00 70.81 111 ASP A N 1
ATOM 871 C CA . ASP A 1 111 ? -12.458 -7.052 13.719 1.00 70.81 111 ASP A CA 1
ATOM 872 C C . ASP A 1 111 ? -13.105 -5.646 13.686 1.00 70.81 111 ASP A C 1
ATOM 874 O O . ASP A 1 111 ? -13.108 -4.910 12.686 1.00 70.81 111 ASP A O 1
ATOM 878 N N . GLU A 1 112 ? -13.735 -5.254 14.793 1.00 80.00 112 GLU A N 1
ATOM 879 C CA . GLU A 1 112 ? -14.430 -3.972 14.882 1.00 80.00 112 GLU A CA 1
ATOM 880 C C . GLU A 1 112 ? -13.481 -2.782 15.100 1.00 80.00 112 GLU A C 1
ATOM 882 O O . GLU A 1 112 ? -13.867 -1.642 14.836 1.00 80.00 112 GLU A O 1
ATOM 887 N N . SER A 1 113 ? -12.236 -3.030 15.502 1.00 86.25 113 SER A N 1
ATOM 888 C CA . SER A 1 113 ? -11.226 -2.028 15.846 1.00 86.25 113 SER A CA 1
ATOM 889 C C . SER A 1 113 ? -10.313 -1.622 14.683 1.00 86.25 113 SER A C 1
ATOM 891 O O . SER A 1 113 ? -9.790 -0.498 14.676 1.00 86.25 113 SER A O 1
ATOM 893 N N . TYR A 1 114 ? -10.135 -2.476 13.670 1.00 91.88 114 TYR A N 1
ATOM 894 C CA . TYR A 1 114 ? -9.351 -2.160 12.472 1.00 91.88 114 TYR A CA 1
ATOM 895 C C . TYR A 1 114 ? -9.906 -2.801 11.192 1.00 91.88 114 TYR A C 1
ATOM 897 O O . TYR A 1 114 ? -10.813 -3.620 11.214 1.00 91.88 114 TYR A O 1
ATOM 905 N N . GLU A 1 115 ? -9.405 -2.359 10.041 1.00 92.81 115 GLU A N 1
ATOM 906 C CA . GLU A 1 115 ? -9.763 -2.877 8.720 1.00 92.81 115 GLU A CA 1
ATOM 907 C C . GLU A 1 115 ? -8.490 -2.997 7.875 1.00 92.81 115 GLU A C 1
ATOM 909 O O . GLU A 1 115 ? -7.800 -1.994 7.668 1.00 92.81 115 GLU A O 1
ATOM 914 N N . ILE A 1 116 ? -8.209 -4.190 7.340 1.00 94.56 116 ILE A N 1
ATOM 915 C CA . ILE A 1 116 ? -7.183 -4.405 6.310 1.00 94.56 116 ILE A CA 1
ATOM 916 C C . ILE A 1 116 ? -7.878 -4.631 4.967 1.00 94.56 116 ILE A C 1
ATOM 918 O O . ILE A 1 116 ? -8.501 -5.664 4.726 1.00 94.56 116 ILE A O 1
ATOM 922 N N . LYS A 1 117 ? -7.758 -3.663 4.058 1.00 95.38 117 LYS A N 1
ATOM 923 C CA . LYS A 1 117 ? -8.352 -3.729 2.720 1.00 95.38 117 LYS A CA 1
ATOM 924 C C . LYS A 1 117 ? -7.310 -4.126 1.675 1.00 95.38 117 LYS A C 1
ATOM 926 O O . LYS A 1 117 ? -6.415 -3.350 1.337 1.00 95.38 117 LYS A O 1
ATOM 931 N N . LEU A 1 118 ? -7.468 -5.316 1.101 1.00 94.19 118 LEU A N 1
ATOM 932 C CA . LEU A 1 118 ? -6.654 -5.796 -0.021 1.00 94.19 118 LEU A CA 1
ATOM 933 C C . LEU A 1 118 ? -7.323 -5.469 -1.363 1.00 94.19 118 LEU A C 1
ATOM 935 O O . LEU A 1 118 ? -8.551 -5.473 -1.480 1.00 94.19 118 LEU A O 1
ATOM 939 N N . CYS A 1 119 ? -6.529 -5.186 -2.399 1.00 91.94 119 CYS A N 1
ATOM 940 C CA . CYS A 1 119 ? -7.057 -5.045 -3.759 1.00 91.94 119 CYS A CA 1
ATOM 941 C C . CYS A 1 119 ? -7.294 -6.419 -4.423 1.00 91.94 119 CYS A C 1
ATOM 943 O O . CYS A 1 119 ? -6.962 -7.467 -3.869 1.00 91.94 119 CYS A O 1
ATOM 945 N N . GLY A 1 120 ? -7.810 -6.426 -5.660 1.00 87.81 120 GLY A N 1
ATOM 946 C CA . GLY A 1 120 ? -8.007 -7.656 -6.444 1.00 87.81 120 GLY A CA 1
ATOM 947 C C . GLY A 1 120 ? -6.734 -8.476 -6.720 1.00 87.81 120 GLY A C 1
ATOM 948 O O . GLY A 1 120 ? -6.841 -9.592 -7.215 1.00 87.81 120 GLY A O 1
ATOM 949 N N . GLY A 1 121 ? -5.543 -7.963 -6.384 1.00 85.12 121 GLY A N 1
ATOM 950 C CA . GLY A 1 121 ? -4.278 -8.707 -6.427 1.00 85.12 121 GLY A CA 1
ATOM 951 C C . GLY A 1 121 ? -4.304 -9.978 -5.581 1.00 85.12 121 GLY A C 1
ATOM 952 O O . GLY A 1 121 ? -3.874 -11.018 -6.061 1.00 85.12 121 GLY A O 1
ATOM 953 N N . ALA A 1 122 ? -4.952 -9.942 -4.411 1.00 82.38 122 ALA A N 1
ATOM 954 C CA . ALA A 1 122 ? -5.150 -11.120 -3.556 1.00 82.38 122 ALA A CA 1
ATOM 955 C C . ALA A 1 122 ? -6.017 -12.215 -4.211 1.00 82.38 122 ALA A C 1
ATOM 957 O O . ALA A 1 122 ? -6.111 -13.326 -3.713 1.00 82.38 122 ALA A O 1
ATOM 958 N N . LYS A 1 123 ? -6.687 -11.903 -5.327 1.00 87.50 123 LYS A N 1
ATOM 959 C CA . LYS A 1 123 ? -7.523 -12.833 -6.098 1.00 87.50 123 LYS A CA 1
ATOM 960 C C . LYS A 1 123 ? -6.933 -13.141 -7.480 1.00 87.50 123 LYS A C 1
ATOM 962 O O . LYS A 1 123 ? -7.652 -13.645 -8.337 1.00 87.50 123 LYS A O 1
ATOM 967 N N . GLY A 1 124 ? -5.659 -12.806 -7.716 1.00 83.69 124 GLY A N 1
ATOM 968 C CA . GLY A 1 124 ? -4.961 -13.096 -8.972 1.00 83.69 124 GLY A CA 1
ATOM 969 C C . GLY A 1 124 ? -5.115 -12.036 -10.069 1.00 83.69 124 GLY A C 1
ATOM 970 O O . GLY A 1 124 ? -5.113 -12.371 -11.249 1.00 83.69 124 GLY A O 1
ATOM 971 N N . CYS A 1 125 ? -5.266 -10.753 -9.721 1.00 87.38 125 CYS A N 1
ATOM 972 C CA . CYS A 1 125 ? -5.221 -9.677 -10.720 1.00 87.38 125 CYS A CA 1
ATOM 973 C C . CYS A 1 125 ? -3.882 -9.701 -11.493 1.00 87.38 125 CYS A C 1
ATOM 975 O O . CYS A 1 125 ? -2.832 -9.675 -10.848 1.00 87.38 125 CYS A O 1
ATOM 977 N N . PRO A 1 126 ? -3.888 -9.646 -12.840 1.00 86.19 126 PRO A N 1
ATOM 978 C CA . PRO A 1 126 ? -2.672 -9.765 -13.655 1.00 86.19 126 PRO A CA 1
ATOM 979 C C . PRO A 1 126 ? -1.712 -8.578 -13.517 1.00 86.19 126 PRO A C 1
ATOM 981 O O . PRO A 1 126 ? -0.572 -8.655 -13.950 1.00 86.19 126 PRO A O 1
ATOM 984 N N . LEU A 1 127 ? -2.169 -7.466 -12.935 1.00 85.81 127 LEU A N 1
ATOM 985 C CA . LEU A 1 127 ? -1.325 -6.303 -12.669 1.00 85.81 127 LEU A CA 1
ATOM 986 C C . LEU A 1 127 ? -0.622 -6.383 -11.309 1.00 85.81 127 LEU A C 1
ATOM 988 O O . LEU A 1 127 ? 0.157 -5.489 -11.000 1.00 85.81 127 LEU A O 1
ATOM 992 N N . SER A 1 128 ? -0.925 -7.388 -10.479 1.00 86.44 128 SER A N 1
ATOM 993 C CA . SER A 1 128 ? -0.297 -7.541 -9.165 1.00 86.44 128 SER A CA 1
ATOM 994 C C . SER A 1 128 ? 1.167 -7.954 -9.314 1.00 86.44 128 SER A C 1
ATOM 996 O O . SER A 1 128 ? 1.451 -8.977 -9.927 1.00 86.44 128 SER A O 1
ATOM 998 N N . LEU A 1 129 ? 2.087 -7.189 -8.725 1.00 83.12 129 LEU A N 1
ATOM 999 C CA . LEU A 1 129 ? 3.535 -7.439 -8.810 1.00 83.12 129 LEU A CA 1
ATOM 1000 C C . LEU A 1 129 ? 4.032 -8.490 -7.801 1.00 83.12 129 LEU A C 1
ATOM 1002 O O . LEU A 1 129 ? 5.096 -9.090 -7.970 1.00 83.12 129 LEU A O 1
ATOM 1006 N N . VAL A 1 130 ? 3.286 -8.684 -6.711 1.00 85.00 130 VAL A N 1
ATOM 1007 C CA . VAL A 1 130 ? 3.584 -9.647 -5.639 1.00 85.00 130 VAL A CA 1
ATOM 1008 C C . VAL A 1 130 ? 2.305 -10.214 -5.034 1.00 85.00 130 VAL A C 1
ATOM 1010 O O . VAL A 1 130 ? 1.208 -9.685 -5.249 1.00 85.00 130 VAL A O 1
ATOM 1013 N N . ASP A 1 131 ? 2.478 -11.271 -4.243 1.00 85.81 131 ASP A N 1
ATOM 1014 C CA . ASP A 1 131 ? 1.467 -11.771 -3.322 1.00 85.81 131 ASP A CA 1
ATOM 1015 C C . ASP A 1 131 ? 1.251 -10.773 -2.173 1.00 85.81 131 ASP A C 1
ATOM 1017 O O . ASP A 1 131 ? 2.100 -10.586 -1.304 1.00 85.81 131 ASP A O 1
ATOM 1021 N N . ILE A 1 132 ? 0.092 -10.116 -2.188 1.00 92.38 132 ILE A N 1
ATOM 1022 C CA . ILE A 1 132 ? -0.330 -9.183 -1.138 1.00 92.38 132 ILE A CA 1
ATOM 1023 C C . ILE A 1 132 ? -1.163 -9.858 -0.040 1.00 92.38 132 ILE A C 1
ATOM 1025 O O . ILE A 1 132 ? -1.430 -9.229 0.982 1.00 92.38 132 ILE A O 1
ATOM 1029 N N . GLU A 1 133 ? -1.599 -11.106 -0.239 1.00 91.44 133 GLU A N 1
ATOM 1030 C CA . GLU A 1 133 ? -2.393 -11.850 0.743 1.00 91.44 133 GLU A CA 1
ATOM 1031 C C . GLU A 1 133 ? -1.514 -12.290 1.915 1.00 91.44 133 GLU A C 1
ATOM 1033 O O . GLU A 1 133 ? -1.881 -12.082 3.073 1.00 91.44 133 GLU A O 1
ATOM 1038 N N . SER A 1 134 ? -0.324 -12.824 1.622 1.00 92.38 134 SER A N 1
ATOM 1039 C CA . SER A 1 134 ? 0.670 -13.185 2.640 1.00 92.38 134 SER A CA 1
ATOM 1040 C C . SER A 1 134 ? 1.061 -11.986 3.513 1.00 92.38 134 SER A C 1
ATOM 1042 O O . SER A 1 134 ? 1.020 -12.075 4.741 1.00 92.38 134 SER A O 1
ATOM 1044 N N . LEU A 1 135 ? 1.336 -10.827 2.901 1.00 94.12 135 LEU A N 1
ATOM 1045 C CA . LEU A 1 135 ? 1.632 -9.598 3.644 1.00 94.12 135 LEU A CA 1
ATOM 1046 C C . LEU A 1 135 ? 0.442 -9.144 4.503 1.00 94.12 135 LEU A C 1
ATOM 1048 O O . LEU A 1 135 ? 0.635 -8.741 5.648 1.00 94.12 135 LEU A O 1
ATOM 1052 N N . GLY A 1 136 ? -0.783 -9.240 3.977 1.00 94.50 136 GLY A N 1
ATOM 1053 C CA . GLY A 1 136 ? -2.001 -8.951 4.735 1.00 94.50 136 GLY A CA 1
ATOM 1054 C C . GLY A 1 136 ? -2.095 -9.776 6.019 1.00 94.50 136 GLY A C 1
ATOM 1055 O O . GLY A 1 136 ? -2.290 -9.200 7.084 1.00 94.50 136 GLY A O 1
ATOM 1056 N N . LYS A 1 137 ? -1.859 -11.093 5.936 1.00 92.88 137 LYS A N 1
ATOM 1057 C CA . LYS A 1 137 ? -1.861 -12.007 7.096 1.00 92.88 137 LYS A CA 1
ATOM 1058 C C . LYS A 1 137 ? -0.768 -11.675 8.111 1.00 92.88 137 LYS A C 1
ATOM 1060 O O . LYS A 1 137 ? -1.018 -11.704 9.308 1.00 92.88 137 LYS A O 1
ATOM 1065 N N . LYS A 1 138 ? 0.441 -11.330 7.654 1.00 96.12 138 LYS A N 1
ATOM 1066 C CA . LYS A 1 138 ? 1.537 -10.920 8.552 1.00 96.12 138 LYS A CA 1
ATOM 1067 C C . LYS A 1 138 ? 1.201 -9.641 9.319 1.00 96.12 138 LYS A C 1
ATOM 1069 O O . LYS A 1 138 ? 1.523 -9.532 10.496 1.00 96.12 138 LYS A O 1
ATOM 1074 N N . ILE A 1 139 ? 0.567 -8.676 8.652 1.00 96.25 139 ILE A N 1
ATOM 1075 C CA . ILE A 1 139 ? 0.131 -7.427 9.286 1.00 96.25 139 ILE A CA 1
ATOM 1076 C C . ILE A 1 139 ? -0.975 -7.698 10.304 1.00 96.25 139 ILE A C 1
ATOM 1078 O O . ILE A 1 139 ? -0.924 -7.144 11.395 1.00 96.25 139 ILE A O 1
ATOM 1082 N N . ASP A 1 140 ? -1.933 -8.553 9.956 1.00 94.56 140 ASP A N 1
ATOM 1083 C CA . ASP A 1 140 ? -3.027 -8.970 10.833 1.00 94.56 140 ASP A CA 1
ATOM 1084 C C . ASP A 1 140 ? -2.492 -9.558 12.149 1.00 94.56 140 ASP A C 1
ATOM 1086 O O . ASP A 1 140 ? -2.715 -8.991 13.217 1.00 94.56 140 ASP A O 1
ATOM 1090 N N . LEU A 1 141 ? -1.630 -10.578 12.051 1.00 93.69 141 LEU A N 1
ATOM 1091 C CA . LEU A 1 141 ? -0.955 -11.191 13.201 1.00 93.69 141 LEU A CA 1
ATOM 1092 C C . LEU A 1 141 ? -0.171 -10.167 14.028 1.00 93.69 141 LEU A C 1
ATOM 1094 O O . LEU A 1 141 ? -0.235 -10.168 15.253 1.00 93.69 141 LEU A O 1
A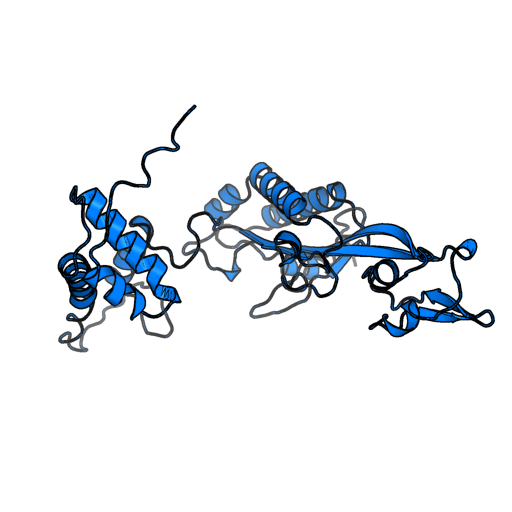TOM 1098 N N . LYS A 1 142 ? 0.543 -9.243 13.374 1.00 96.19 142 LYS A N 1
ATOM 1099 C CA . LYS A 1 142 ? 1.307 -8.210 14.082 1.00 96.19 142 LYS A CA 1
ATOM 1100 C C . LYS A 1 142 ? 0.404 -7.257 14.874 1.00 96.19 142 LYS A C 1
ATOM 1102 O O . LYS A 1 142 ? 0.803 -6.777 15.931 1.00 96.19 142 LYS A O 1
ATOM 1107 N N . ILE A 1 143 ? -0.794 -6.951 14.378 1.00 94.06 143 ILE A N 1
ATOM 1108 C CA . ILE A 1 143 ? -1.768 -6.097 15.076 1.00 94.06 143 ILE A CA 1
ATOM 1109 C C . ILE A 1 143 ? -2.356 -6.829 16.286 1.00 94.06 143 ILE A C 1
ATOM 1111 O O . ILE A 1 143 ? -2.491 -6.221 17.355 1.00 94.06 143 ILE A O 1
ATOM 1115 N N . GLU A 1 144 ? -2.650 -8.123 16.135 1.00 91.50 144 GLU A N 1
ATOM 1116 C CA . GLU A 1 144 ? -3.093 -8.998 17.224 1.00 91.50 144 GLU A CA 1
ATOM 1117 C C . GLU A 1 144 ? -2.030 -9.114 18.325 1.00 91.50 144 GLU A C 1
ATOM 1119 O O . GLU A 1 144 ? -2.332 -8.877 19.493 1.00 91.50 144 GLU A O 1
ATOM 1124 N N . GLU A 1 145 ? -0.770 -9.379 17.961 1.00 94.31 145 GLU A N 1
ATOM 1125 C CA . GLU A 1 145 ? 0.375 -9.438 18.886 1.00 94.31 145 GLU A CA 1
ATOM 1126 C C . GLU A 1 145 ? 0.542 -8.146 19.693 1.00 94.31 145 GLU A C 1
ATOM 1128 O O . GLU A 1 145 ? 0.917 -8.167 20.865 1.00 94.31 145 GLU A O 1
ATOM 1133 N N . LEU A 1 146 ? 0.244 -6.999 19.077 1.00 93.81 146 LEU A N 1
ATOM 1134 C CA . LEU A 1 146 ? 0.300 -5.700 19.738 1.00 93.81 146 LEU A CA 1
ATOM 1135 C C . LEU A 1 146 ? -0.912 -5.438 20.640 1.00 93.81 146 LEU A C 1
ATOM 1137 O O . LEU A 1 146 ? -0.976 -4.369 21.250 1.00 93.81 146 LEU A O 1
ATOM 1141 N N . GLY A 1 147 ? -1.884 -6.348 20.730 1.00 92.00 147 GLY A N 1
ATOM 1142 C CA . GLY A 1 147 ? -3.082 -6.195 21.555 1.00 92.00 147 GLY A CA 1
ATOM 1143 C C . GLY A 1 147 ? -3.908 -4.969 21.163 1.00 92.00 147 GLY A C 1
ATOM 1144 O O . GLY A 1 147 ? -4.366 -4.219 22.030 1.00 92.00 147 GLY A O 1
ATOM 1145 N N . TRP A 1 148 ? -4.015 -4.677 19.861 1.00 92.69 148 TRP A N 1
ATOM 1146 C CA . TRP A 1 148 ? -4.746 -3.501 19.380 1.00 92.69 148 TRP A CA 1
ATOM 1147 C C . TRP A 1 148 ? -6.238 -3.571 19.716 1.00 92.69 148 TRP A C 1
ATOM 1149 O O . TRP A 1 148 ? -6.775 -2.594 20.234 1.00 92.69 148 TRP A O 1
ATOM 1159 N N . SER A 1 149 ? -6.890 -4.711 19.481 1.00 88.94 149 SER A N 1
ATOM 1160 C CA . SER A 1 149 ? -8.342 -4.855 19.648 1.00 88.94 149 SER A CA 1
ATOM 1161 C C . SER A 1 149 ? -8.773 -4.684 21.107 1.00 88.94 149 SER A C 1
ATOM 1163 O O . SER A 1 149 ? -9.710 -3.940 21.398 1.00 88.94 149 SER A O 1
ATOM 1165 N N . GLU A 1 150 ? -8.035 -5.282 22.049 1.00 87.50 150 GLU A N 1
ATOM 1166 C CA . GLU A 1 150 ? -8.259 -5.084 23.487 1.00 87.50 150 GLU A CA 1
ATOM 1167 C C . GLU A 1 150 ? -8.051 -3.617 23.888 1.00 87.50 150 GLU A C 1
ATOM 1169 O O . GLU A 1 150 ? -8.9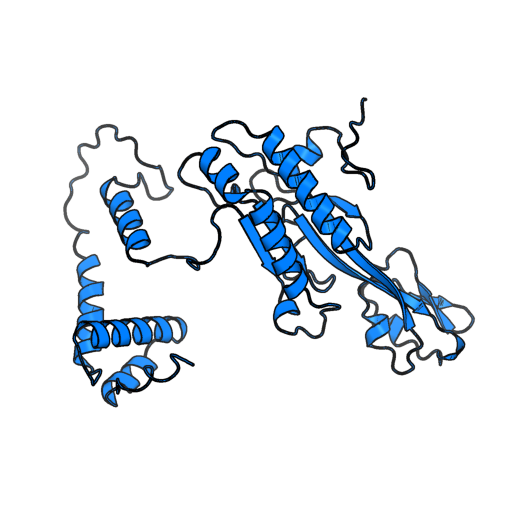03 -3.009 24.543 1.00 87.50 150 GLU A O 1
ATOM 1174 N N . PHE A 1 151 ? -6.942 -3.014 23.448 1.00 90.00 151 PHE A N 1
ATOM 1175 C CA . PHE A 1 151 ? -6.670 -1.601 23.694 1.00 90.00 151 PHE A CA 1
ATOM 1176 C C . PHE A 1 151 ? -7.797 -0.703 23.161 1.00 90.00 151 PHE A C 1
ATOM 1178 O O . PHE A 1 151 ? -8.230 0.219 23.856 1.00 90.00 151 PHE A O 1
ATOM 1185 N N . PHE A 1 152 ? -8.276 -0.969 21.947 1.00 88.69 152 PHE A N 1
ATOM 1186 C CA . PHE A 1 152 ? -9.306 -0.182 21.288 1.00 88.69 152 PHE A CA 1
ATOM 1187 C C . PHE A 1 152 ? -10.628 -0.241 22.055 1.00 88.69 152 PHE A C 1
ATOM 1189 O O . PHE A 1 152 ? -11.186 0.808 22.375 1.00 88.69 152 PHE A O 1
ATOM 1196 N N . HIS A 1 153 ? -11.100 -1.436 22.421 1.00 85.94 153 HIS A N 1
ATOM 1197 C CA . HIS A 1 153 ? -12.346 -1.596 23.178 1.00 85.94 153 HIS A CA 1
ATOM 1198 C C . HIS A 1 153 ? -12.282 -0.946 24.566 1.00 85.94 153 HIS A C 1
ATOM 1200 O O . HIS A 1 153 ? -13.246 -0.313 24.991 1.00 85.94 153 HIS A O 1
ATOM 1206 N N . ASN A 1 154 ? -11.132 -1.009 25.243 1.00 85.88 154 ASN A N 1
ATOM 1207 C CA . ASN A 1 154 ? -10.958 -0.398 26.565 1.00 85.88 154 ASN A CA 1
ATOM 1208 C C . ASN A 1 154 ? -10.912 1.141 26.535 1.00 85.88 154 ASN A C 1
ATOM 1210 O O . ASN A 1 154 ? -11.157 1.792 27.556 1.00 85.88 154 ASN A O 1
ATOM 1214 N N . ASN A 1 155 ? -10.584 1.735 25.384 1.00 83.50 155 ASN A N 1
ATOM 1215 C CA . ASN A 1 155 ? -10.360 3.176 25.253 1.00 83.50 155 ASN A CA 1
ATOM 1216 C C . ASN A 1 155 ? -11.369 3.895 24.352 1.00 83.50 155 ASN A C 1
ATOM 1218 O O . ASN A 1 155 ? -11.368 5.127 24.323 1.00 83.50 155 ASN A O 1
ATOM 1222 N N . GLN A 1 156 ? -12.241 3.179 23.645 1.00 76.88 156 GLN A N 1
ATOM 1223 C CA . GLN A 1 156 ? -13.254 3.768 22.775 1.00 76.88 156 GLN A CA 1
ATOM 1224 C C . GLN A 1 156 ? -14.602 3.892 23.499 1.00 76.88 156 GLN A C 1
ATOM 1226 O O . GLN A 1 156 ? -15.019 3.017 24.249 1.00 76.88 156 GLN A O 1
ATOM 1231 N N . SER A 1 157 ? -15.298 5.007 23.275 1.00 69.19 157 SER A N 1
ATOM 1232 C CA . SER A 1 157 ? -16.673 5.191 23.750 1.00 69.19 157 SER A CA 1
ATOM 1233 C C . SER A 1 157 ? -17.664 4.434 22.859 1.00 69.19 157 SER A C 1
ATOM 1235 O O . SER A 1 157 ? -17.535 4.455 21.632 1.00 69.19 157 SER A O 1
ATOM 1237 N N . GLU A 1 158 ? -18.659 3.783 23.469 1.00 65.75 158 GLU A N 1
ATOM 1238 C CA . GLU A 1 158 ? -19.769 3.172 22.735 1.00 65.75 158 GLU A CA 1
ATOM 1239 C C . GLU A 1 158 ? -20.777 4.230 22.240 1.00 65.75 158 GLU A C 1
ATOM 1241 O O . GLU A 1 158 ? -21.045 5.206 22.949 1.00 65.75 158 GLU A O 1
ATOM 1246 N N . PRO A 1 159 ? -21.391 4.031 21.056 1.00 67.38 159 PRO A N 1
ATOM 1247 C CA . PRO A 1 159 ? -21.143 2.943 20.104 1.00 67.38 159 PRO A CA 1
ATOM 1248 C C . PRO A 1 159 ? -19.847 3.147 19.299 1.00 67.38 159 PRO A C 1
ATOM 1250 O O . PRO A 1 159 ? -19.470 4.276 18.986 1.00 67.38 159 PRO A O 1
ATOM 1253 N N . ILE A 1 160 ? -19.193 2.050 18.899 1.00 68.75 160 ILE A N 1
ATOM 1254 C CA . ILE A 1 160 ? -18.014 2.104 18.024 1.00 68.75 160 ILE A CA 1
ATOM 1255 C C . ILE A 1 160 ? -18.428 2.653 16.653 1.00 68.75 160 ILE A C 1
ATOM 1257 O O . ILE A 1 160 ? -19.238 2.067 15.934 1.00 68.75 160 ILE A O 1
ATOM 1261 N N . LEU A 1 161 ? -17.857 3.795 16.271 1.00 72.00 161 LEU A N 1
ATOM 1262 C CA . LEU A 1 161 ? -18.137 4.443 14.992 1.00 72.00 161 LEU A CA 1
ATOM 1263 C C . LEU A 1 161 ? -17.109 4.030 13.933 1.00 72.00 161 LEU A C 1
ATOM 1265 O O . LEU A 1 161 ? -15.909 3.948 14.192 1.00 72.00 161 LEU A O 1
ATOM 1269 N N . PHE A 1 162 ? -17.557 3.858 12.688 1.00 73.38 162 PHE A N 1
ATOM 1270 C CA . PHE A 1 162 ? -16.707 3.427 11.566 1.00 73.38 162 PHE A CA 1
ATOM 1271 C C . PHE A 1 162 ? -15.501 4.347 11.289 1.00 73.38 162 PHE A C 1
ATOM 1273 O O . PHE A 1 162 ? -14.484 3.927 10.730 1.00 73.38 162 PHE A O 1
ATOM 1280 N N . HIS A 1 163 ? -15.596 5.630 11.639 1.00 74.00 163 HIS A N 1
ATOM 1281 C CA . HIS A 1 163 ? -14.487 6.571 11.477 1.00 74.00 163 HIS A CA 1
ATOM 1282 C C . HIS A 1 163 ? -13.407 6.424 12.556 1.00 74.00 163 HIS A C 1
ATOM 1284 O O . HIS A 1 163 ? -12.3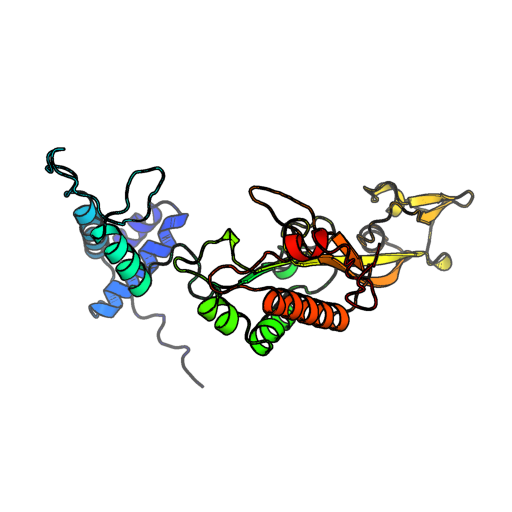23 6.974 12.380 1.00 74.00 163 HIS A O 1
ATOM 1290 N N . SER A 1 164 ? -13.672 5.685 13.635 1.00 78.56 164 SER A N 1
ATOM 1291 C CA . SER A 1 164 ? -12.714 5.452 14.721 1.00 78.56 164 SER A CA 1
ATOM 1292 C C . SER A 1 164 ? -11.768 4.282 14.438 1.00 78.56 164 SER A C 1
ATOM 1294 O O . SER A 1 164 ? -10.671 4.267 14.979 1.00 78.56 164 SER A O 1
ATOM 1296 N N . LYS A 1 165 ? -12.138 3.353 13.542 1.00 88.44 165 LYS A N 1
ATOM 1297 C CA . LYS A 1 165 ? -11.312 2.184 13.191 1.00 88.44 165 LYS A CA 1
ATOM 1298 C C . LYS A 1 165 ? -9.957 2.570 12.590 1.00 88.44 165 LYS A C 1
ATOM 1300 O O . LYS A 1 165 ? -9.906 3.473 11.742 1.00 88.44 165 LYS A O 1
ATOM 1305 N N . LEU A 1 166 ? -8.902 1.834 12.935 1.00 92.62 166 LEU A N 1
ATOM 1306 C CA . LEU A 1 166 ? -7.621 1.885 12.221 1.00 92.62 166 LEU A CA 1
ATOM 1307 C C . LEU A 1 166 ? -7.792 1.272 10.825 1.00 92.62 166 LEU A C 1
ATOM 1309 O O . LEU A 1 166 ? -8.326 0.179 10.691 1.00 92.62 166 LEU A O 1
ATOM 1313 N N . LYS A 1 167 ? -7.375 1.969 9.768 1.00 94.81 167 LYS A N 1
ATOM 1314 C CA . LYS A 1 167 ? -7.567 1.506 8.387 1.00 94.81 167 LYS A CA 1
ATOM 1315 C C . LYS A 1 167 ? -6.237 1.325 7.685 1.00 94.81 167 LYS A C 1
ATOM 1317 O O . LYS A 1 167 ? -5.462 2.270 7.556 1.00 94.81 167 LYS A O 1
ATOM 1322 N N . ILE A 1 168 ? -6.032 0.131 7.158 1.00 97.00 168 ILE A N 1
ATOM 1323 C CA . ILE A 1 168 ? -4.843 -0.279 6.427 1.00 97.00 168 ILE A CA 1
ATOM 1324 C C . ILE A 1 168 ? -5.290 -0.726 5.043 1.00 97.00 168 ILE A C 1
ATOM 1326 O O . ILE A 1 168 ? -6.317 -1.386 4.894 1.00 97.00 168 ILE A O 1
ATOM 1330 N N . ALA A 1 169 ? -4.539 -0.365 4.012 1.00 97.75 169 ALA A N 1
ATOM 1331 C CA . ALA A 1 169 ? -4.805 -0.851 2.669 1.00 97.75 169 ALA A CA 1
ATOM 1332 C C . ALA A 1 169 ? -3.525 -1.221 1.936 1.00 97.75 169 ALA A C 1
ATOM 1334 O O . ALA A 1 169 ? -2.521 -0.507 1.986 1.00 97.75 169 ALA A O 1
ATOM 1335 N N . ILE A 1 170 ? -3.612 -2.340 1.220 1.00 97.62 170 ILE A N 1
ATOM 1336 C CA . ILE A 1 170 ? -2.513 -2.927 0.461 1.00 97.62 170 ILE A CA 1
ATOM 1337 C C . ILE A 1 170 ? -2.943 -3.037 -0.996 1.00 97.62 170 ILE A C 1
ATOM 1339 O O . ILE A 1 170 ? -4.026 -3.549 -1.306 1.00 97.62 170 ILE A O 1
ATOM 1343 N N . ALA A 1 171 ? -2.110 -2.533 -1.899 1.00 97.12 171 ALA A N 1
ATOM 1344 C CA . ALA A 1 171 ? -2.326 -2.604 -3.333 1.00 97.12 171 ALA A CA 1
ATOM 1345 C C . ALA A 1 171 ? -1.151 -3.283 -4.033 1.00 97.12 171 ALA A C 1
ATOM 1347 O O . ALA A 1 171 ? -0.005 -2.863 -3.896 1.00 97.12 171 ALA A O 1
ATOM 1348 N N . GLY A 1 172 ? -1.471 -4.286 -4.852 1.00 95.38 172 GLY A N 1
ATOM 1349 C CA . GLY A 1 172 ? -0.504 -5.035 -5.655 1.00 95.38 172 GLY A CA 1
ATOM 1350 C C . GLY A 1 172 ? 0.050 -4.288 -6.872 1.00 95.38 172 GLY A C 1
ATOM 1351 O O . GLY A 1 172 ? 0.849 -4.852 -7.605 1.00 95.38 172 GLY A O 1
ATOM 1352 N N . CYS A 1 173 ? -0.400 -3.055 -7.133 1.00 93.94 173 CYS A N 1
ATOM 1353 C CA . CYS A 1 173 ? 0.162 -2.179 -8.162 1.00 93.94 173 CYS A CA 1
ATOM 1354 C C . CYS A 1 173 ? -0.215 -0.708 -7.915 1.00 93.94 173 CYS A C 1
ATOM 1356 O O . CYS A 1 173 ? -1.149 -0.437 -7.147 1.00 93.94 173 CYS A O 1
ATOM 1358 N N . PRO A 1 174 ? 0.421 0.249 -8.618 1.00 93.44 174 PRO A N 1
ATOM 1359 C CA . PRO A 1 174 ? 0.127 1.675 -8.459 1.00 93.44 174 PRO A CA 1
ATOM 1360 C C . PRO A 1 174 ? -1.280 2.133 -8.866 1.00 93.44 174 PRO A C 1
ATOM 1362 O O . PRO A 1 174 ? -1.678 3.225 -8.475 1.00 93.44 174 PRO A O 1
ATOM 1365 N N . ASN A 1 175 ? -2.075 1.303 -9.559 1.00 92.88 175 ASN A N 1
ATOM 1366 C CA . ASN A 1 175 ? -3.498 1.609 -9.793 1.00 92.88 175 ASN A CA 1
ATOM 1367 C C . ASN A 1 175 ? -4.320 1.612 -8.493 1.00 92.88 175 ASN A C 1
ATOM 1369 O O . ASN A 1 175 ? -5.431 2.131 -8.476 1.00 92.88 175 ASN A O 1
ATOM 1373 N N . ALA A 1 176 ? -3.790 1.021 -7.415 1.00 94.44 176 ALA A N 1
ATOM 1374 C CA . ALA A 1 176 ? -4.224 1.303 -6.052 1.00 94.44 176 ALA A CA 1
ATOM 1375 C C . ALA A 1 176 ? -5.732 1.088 -5.778 1.00 94.44 176 ALA A C 1
ATOM 1377 O O . ALA A 1 176 ? -6.355 1.851 -5.047 1.00 94.44 176 ALA A O 1
ATOM 1378 N N . CYS A 1 177 ? -6.340 0.024 -6.323 1.00 95.06 177 CYS A N 1
ATOM 1379 C CA . CYS A 1 177 ? -7.796 -0.200 -6.241 1.00 95.06 177 CYS A CA 1
ATOM 1380 C C . CYS A 1 177 ? -8.354 -0.395 -4.812 1.00 95.06 177 CYS A C 1
ATOM 1382 O O . CYS A 1 177 ? -9.565 -0.339 -4.619 1.00 95.06 177 CYS A O 1
ATOM 1384 N N . SER A 1 178 ? -7.504 -0.657 -3.813 1.00 95.12 178 SER A N 1
ATOM 1385 C CA . SER A 1 178 ? -7.884 -0.690 -2.390 1.00 95.12 178 SER A CA 1
ATOM 1386 C C . SER A 1 178 ? -7.951 0.701 -1.742 1.00 95.12 178 SER A C 1
ATOM 1388 O O . SER A 1 178 ? -8.265 0.803 -0.557 1.00 95.12 178 SER A O 1
ATOM 1390 N N . GLU A 1 179 ? -7.709 1.762 -2.519 1.00 97.06 179 GLU A N 1
ATOM 1391 C CA . GLU A 1 179 ? -7.698 3.169 -2.102 1.00 97.06 179 GLU A CA 1
ATOM 1392 C C . GLU A 1 179 ? -6.693 3.469 -0.967 1.00 97.06 179 GLU A C 1
ATOM 1394 O O . GLU A 1 179 ? -7.041 4.145 0.004 1.00 97.06 179 GLU A O 1
ATOM 1399 N N . PRO A 1 180 ? -5.445 2.968 -1.030 1.00 97.06 180 PRO A N 1
ATOM 1400 C CA . PRO A 1 180 ? -4.490 3.072 0.066 1.00 97.06 180 PRO A CA 1
ATOM 1401 C C . PRO A 1 180 ? -4.149 4.511 0.453 1.00 97.06 180 PRO A C 1
ATOM 1403 O O . PRO A 1 180 ? -4.036 4.806 1.639 1.00 97.06 180 PRO A O 1
ATOM 1406 N N . GLN A 1 181 ? -4.109 5.441 -0.503 1.00 96.00 181 GLN A N 1
ATOM 1407 C CA . GLN A 1 181 ? -3.716 6.835 -0.273 1.00 96.00 181 GLN A CA 1
ATOM 1408 C C . GLN A 1 181 ? -4.616 7.585 0.725 1.00 96.00 181 GLN A C 1
ATOM 1410 O O . GLN A 1 181 ? -4.206 8.619 1.246 1.00 96.00 181 GLN A O 1
ATOM 1415 N N . ILE A 1 182 ? -5.827 7.092 1.003 1.00 95.56 182 ILE A N 1
ATOM 1416 C CA . ILE A 1 182 ? -6.792 7.707 1.931 1.00 95.56 182 ILE A CA 1
ATOM 1417 C C . ILE A 1 182 ? -6.964 6.924 3.246 1.00 95.56 182 ILE A C 1
ATOM 1419 O O . ILE A 1 182 ? -7.864 7.235 4.032 1.00 95.56 182 ILE A O 1
ATOM 1423 N N . LYS A 1 183 ? -6.146 5.892 3.486 1.00 95.94 183 LYS A N 1
ATOM 1424 C CA . LYS A 1 183 ? -6.165 5.074 4.711 1.00 95.94 183 LYS A CA 1
ATOM 1425 C C . LYS A 1 183 ? -5.036 5.476 5.661 1.00 95.94 183 LYS A C 1
ATOM 1427 O O . LYS A 1 183 ? -4.079 6.129 5.245 1.00 95.94 183 LYS A O 1
ATOM 1432 N N . ASP A 1 184 ? -5.143 5.089 6.936 1.00 95.44 184 ASP A N 1
ATOM 1433 C CA . ASP A 1 184 ? -4.127 5.441 7.937 1.00 95.44 184 ASP A CA 1
ATOM 1434 C C . ASP A 1 184 ? -2.770 4.851 7.550 1.00 95.44 184 ASP A C 1
ATOM 1436 O O . ASP A 1 184 ? -1.759 5.526 7.699 1.00 95.44 184 ASP A O 1
ATOM 1440 N N . ILE A 1 185 ? -2.750 3.631 7.007 1.00 97.00 185 ILE A N 1
ATOM 1441 C CA . ILE A 1 185 ? -1.535 2.970 6.525 1.00 97.00 185 ILE A CA 1
ATOM 1442 C C . ILE A 1 185 ? -1.755 2.514 5.081 1.00 97.00 185 ILE A C 1
ATOM 1444 O O . ILE A 1 185 ? -2.709 1.801 4.768 1.00 97.00 185 ILE A O 1
ATOM 1448 N N . SER A 1 186 ? -0.864 2.957 4.201 1.00 97.44 186 SER A N 1
ATOM 1449 C CA . SER A 1 186 ? -0.917 2.786 2.752 1.00 97.44 186 SER A CA 1
ATOM 1450 C C . SER A 1 186 ? 0.296 1.997 2.291 1.00 97.44 186 SER A C 1
ATOM 1452 O O . SER A 1 186 ? 1.423 2.468 2.443 1.00 97.44 186 SER A O 1
ATOM 1454 N N . ILE A 1 187 ? 0.068 0.847 1.666 1.00 98.31 187 ILE A N 1
ATOM 1455 C CA . ILE A 1 187 ? 1.126 -0.012 1.134 1.00 98.31 187 ILE A CA 1
ATOM 1456 C C . ILE A 1 187 ? 0.852 -0.253 -0.351 1.00 98.31 187 ILE A C 1
ATOM 1458 O O . ILE A 1 187 ? -0.195 -0.786 -0.720 1.00 98.31 187 ILE A O 1
ATOM 1462 N N . ILE A 1 188 ? 1.783 0.149 -1.216 1.00 97.81 188 ILE A N 1
ATOM 1463 C CA . ILE A 1 188 ? 1.689 -0.041 -2.671 1.00 97.81 188 ILE A CA 1
ATOM 1464 C C . ILE A 1 188 ? 2.979 -0.687 -3.159 1.00 97.81 188 ILE A C 1
ATOM 1466 O O . ILE A 1 188 ? 4.059 -0.178 -2.902 1.00 97.81 188 ILE A O 1
ATOM 1470 N N . THR A 1 189 ? 2.895 -1.792 -3.882 1.00 96.44 189 THR A N 1
ATOM 1471 C CA . THR A 1 189 ? 4.074 -2.494 -4.414 1.00 96.44 189 THR A CA 1
ATOM 1472 C C . THR A 1 189 ? 4.841 -1.660 -5.443 1.00 96.44 189 THR A C 1
ATOM 1474 O O . THR A 1 189 ? 4.224 -0.961 -6.251 1.00 96.44 189 THR A O 1
ATOM 1477 N N . GLN A 1 190 ? 6.164 -1.803 -5.479 1.00 95.69 190 GLN A N 1
ATOM 1478 C CA . GLN A 1 190 ? 7.049 -1.124 -6.423 1.00 95.69 190 GLN A CA 1
ATOM 1479 C C . GLN A 1 190 ? 8.097 -2.076 -7.009 1.00 95.69 190 GLN A C 1
ATOM 1481 O O . GLN A 1 190 ? 8.741 -2.838 -6.285 1.00 95.69 190 GLN A O 1
ATOM 1486 N N . GLU A 1 191 ? 8.332 -1.947 -8.314 1.00 95.31 191 GLU A N 1
ATOM 1487 C CA . GLU A 1 191 ? 9.446 -2.571 -9.030 1.00 95.31 191 GLU A CA 1
ATOM 1488 C C . GLU A 1 191 ? 10.154 -1.528 -9.897 1.00 95.31 191 GLU A C 1
ATOM 1490 O O . GLU A 1 191 ? 9.565 -0.935 -10.806 1.00 95.31 191 GLU A O 1
ATOM 1495 N N . LYS A 1 192 ? 11.431 -1.276 -9.588 1.00 96.25 192 LYS A N 1
ATOM 1496 C CA . LYS A 1 192 ? 12.259 -0.309 -10.307 1.00 96.25 192 LYS A CA 1
ATOM 1497 C C . LYS A 1 192 ? 12.843 -0.963 -11.560 1.00 96.25 192 LYS A C 1
ATOM 1499 O O . LYS A 1 192 ? 13.672 -1.868 -11.409 1.00 96.25 192 LYS A O 1
ATOM 1504 N N . PRO A 1 193 ? 12.490 -0.503 -12.770 1.00 96.88 193 PRO A N 1
ATOM 1505 C CA . PRO A 1 193 ? 13.050 -1.060 -13.992 1.00 96.88 193 PRO A CA 1
ATOM 1506 C C . PRO A 1 193 ? 14.551 -0.771 -14.108 1.00 96.88 193 PRO A C 1
ATOM 1508 O O . PRO A 1 193 ? 15.041 0.262 -13.645 1.00 96.88 193 PRO A O 1
ATOM 1511 N N . LYS A 1 194 ? 15.277 -1.698 -14.730 1.00 96.94 194 LYS A N 1
ATOM 1512 C CA . LYS A 1 194 ? 16.681 -1.563 -15.126 1.00 96.94 194 LYS A CA 1
ATOM 1513 C C . LYS A 1 194 ? 16.857 -2.125 -16.528 1.00 96.94 194 LYS A C 1
ATOM 1515 O O . LYS A 1 194 ? 16.441 -3.249 -16.781 1.00 96.94 194 LYS A O 1
ATOM 1520 N N . LEU A 1 195 ? 17.482 -1.349 -17.404 1.00 97.69 195 LEU A N 1
ATOM 1521 C CA . LEU A 1 195 ? 17.834 -1.789 -18.747 1.00 97.69 195 LEU A CA 1
ATOM 1522 C C . LEU A 1 195 ? 19.029 -2.750 -18.712 1.00 97.69 195 LEU A C 1
ATOM 1524 O O . LEU A 1 195 ? 20.017 -2.494 -18.024 1.00 97.69 195 LEU A O 1
ATOM 1528 N N . LEU A 1 196 ? 18.894 -3.843 -19.455 1.00 96.75 196 LEU A N 1
ATOM 1529 C CA . LEU A 1 196 ? 19.940 -4.774 -19.859 1.00 96.75 196 LEU A CA 1
ATOM 1530 C C . LEU A 1 196 ? 20.154 -4.532 -21.356 1.00 96.75 196 LEU A C 1
ATOM 1532 O O . LEU A 1 196 ? 19.364 -4.994 -22.186 1.00 96.75 196 LEU A O 1
ATOM 1536 N N . GLU A 1 197 ? 21.133 -3.691 -21.688 1.00 94.94 197 GLU A N 1
ATOM 1537 C CA . GLU A 1 197 ? 21.350 -3.209 -23.058 1.00 94.94 197 GLU A CA 1
ATOM 1538 C C . GLU A 1 197 ? 21.628 -4.357 -24.030 1.00 94.94 197 GLU A C 1
ATOM 1540 O O . GLU A 1 197 ? 21.136 -4.329 -25.154 1.00 94.94 197 GLU A O 1
ATOM 1545 N N . GLU A 1 198 ? 22.314 -5.403 -23.567 1.00 95.62 198 GLU A N 1
ATOM 1546 C CA . GLU A 1 198 ? 22.661 -6.601 -24.332 1.00 95.62 198 GLU A CA 1
ATOM 1547 C C . GLU A 1 198 ? 21.444 -7.350 -24.896 1.00 95.62 198 GLU A C 1
ATOM 1549 O O . GLU A 1 198 ? 21.542 -8.017 -25.924 1.00 95.62 198 GLU A O 1
ATOM 1554 N N . ASN A 1 199 ? 20.288 -7.208 -24.247 1.00 96.69 199 ASN A N 1
ATOM 1555 C CA . ASN A 1 199 ? 19.046 -7.876 -24.623 1.00 96.69 199 ASN A CA 1
ATOM 1556 C C . ASN A 1 199 ? 18.097 -6.946 -25.396 1.00 96.69 199 ASN A C 1
ATOM 1558 O O . ASN A 1 199 ? 17.071 -7.389 -25.915 1.00 96.69 199 ASN A O 1
ATOM 1562 N N . CYS A 1 200 ? 18.370 -5.640 -25.434 1.00 97.19 200 CYS A N 1
ATOM 1563 C CA . CYS A 1 200 ? 17.459 -4.664 -26.015 1.00 97.19 200 CYS A CA 1
ATOM 1564 C C . CYS A 1 200 ? 17.632 -4.584 -27.533 1.00 97.19 200 CYS A C 1
ATOM 1566 O O . CYS A 1 200 ? 18.710 -4.281 -28.031 1.00 97.19 200 CYS A O 1
ATOM 1568 N N . ASN A 1 201 ? 16.532 -4.755 -28.263 1.00 96.50 201 ASN A N 1
ATOM 1569 C CA . ASN A 1 201 ? 16.481 -4.580 -29.716 1.00 96.50 201 ASN A CA 1
ATOM 1570 C C . ASN A 1 201 ? 15.858 -3.237 -30.152 1.00 96.50 201 ASN A C 1
ATOM 1572 O O . ASN A 1 201 ? 15.390 -3.106 -31.283 1.00 96.50 201 ASN A O 1
ATOM 1576 N N . GLN A 1 202 ? 15.763 -2.269 -29.232 1.00 96.94 202 GLN A N 1
ATOM 1577 C CA . GLN A 1 202 ? 15.297 -0.904 -29.505 1.00 96.94 202 GLN A CA 1
ATOM 1578 C C . GLN A 1 202 ? 13.857 -0.793 -30.070 1.00 96.94 202 GLN A C 1
ATOM 1580 O O . GLN A 1 202 ? 13.473 0.229 -30.636 1.00 96.94 202 GLN A O 1
ATOM 1585 N N . CYS A 1 203 ? 12.993 -1.795 -29.850 1.00 96.50 203 CYS A N 1
ATOM 1586 C CA . CYS A 1 203 ? 11.611 -1.814 -30.365 1.00 96.50 203 CYS A CA 1
ATOM 1587 C C . CYS A 1 203 ? 10.650 -0.752 -29.788 1.00 96.50 203 CYS A C 1
ATOM 1589 O O . CYS A 1 203 ? 9.521 -0.635 -30.255 1.00 96.50 203 CYS A O 1
ATOM 1591 N N . SER A 1 204 ? 11.051 -0.003 -28.753 1.00 96.38 204 SER A N 1
ATOM 1592 C CA . SER A 1 204 ? 10.264 1.082 -28.131 1.00 96.38 204 SER A CA 1
ATOM 1593 C C . SER A 1 204 ? 8.915 0.688 -27.486 1.00 96.38 204 SER A C 1
ATOM 1595 O O . SER A 1 204 ? 8.157 1.557 -27.058 1.00 96.38 204 SER A O 1
ATOM 1597 N N . ILE A 1 205 ? 8.611 -0.605 -27.308 1.00 97.56 205 ILE A N 1
ATOM 1598 C CA . ILE A 1 205 ? 7.362 -1.070 -26.656 1.00 97.56 205 ILE A CA 1
ATOM 1599 C C . ILE A 1 205 ? 7.216 -0.510 -25.230 1.00 97.56 205 ILE A C 1
ATOM 1601 O O . ILE A 1 205 ? 6.132 -0.080 -24.820 1.00 97.56 205 ILE A O 1
ATOM 1605 N N . CYS A 1 206 ? 8.313 -0.485 -24.467 1.00 97.38 206 CYS A N 1
ATOM 1606 C CA . CYS A 1 206 ? 8.324 0.044 -23.104 1.00 97.38 206 CYS A CA 1
ATOM 1607 C C . CYS A 1 206 ? 7.949 1.533 -23.059 1.00 97.38 206 CYS A C 1
ATOM 1609 O O . CYS A 1 206 ? 7.148 1.925 -22.210 1.00 97.38 206 CYS A O 1
ATOM 1611 N N . TYR A 1 207 ? 8.466 2.328 -24.002 1.00 97.38 207 TYR A N 1
ATOM 1612 C CA . TYR A 1 207 ? 8.160 3.749 -24.153 1.00 97.38 207 TYR A CA 1
ATOM 1613 C C . TYR A 1 207 ? 6.657 3.976 -24.346 1.00 97.38 207 TYR A C 1
ATOM 1615 O O . TYR A 1 207 ? 6.048 4.705 -23.567 1.00 97.38 207 TYR A O 1
ATOM 1623 N N . HIS A 1 208 ? 6.036 3.272 -25.297 1.00 96.94 208 HIS A N 1
ATOM 1624 C CA . HIS A 1 208 ? 4.601 3.407 -25.578 1.00 96.94 208 HIS A CA 1
ATOM 1625 C C . HIS A 1 208 ? 3.693 2.894 -24.451 1.00 96.94 208 HIS A C 1
ATOM 1627 O O . HIS A 1 208 ? 2.565 3.357 -2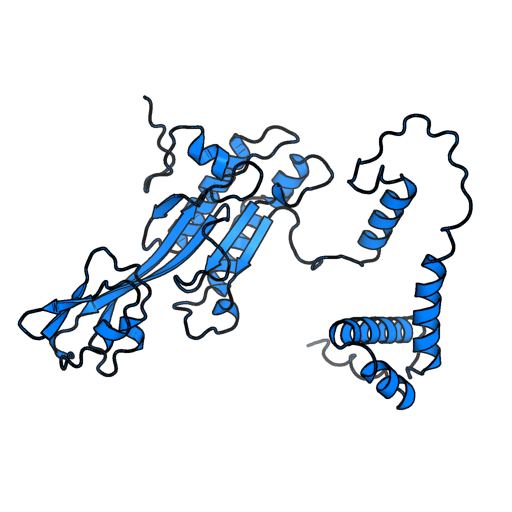4.303 1.00 96.94 208 HIS A O 1
ATOM 1633 N N . THR A 1 209 ? 4.177 1.954 -23.641 1.00 95.94 209 THR A N 1
ATOM 1634 C CA . THR A 1 209 ? 3.419 1.407 -22.505 1.00 95.94 209 THR A CA 1
ATOM 1635 C C . THR A 1 209 ? 3.404 2.360 -21.302 1.00 95.94 209 THR A C 1
ATOM 1637 O O . THR A 1 209 ? 2.515 2.285 -20.451 1.00 95.94 209 THR A O 1
ATOM 1640 N N . CYS A 1 210 ? 4.382 3.264 -21.193 1.00 96.50 210 CYS A N 1
ATOM 1641 C CA . CYS A 1 210 ? 4.544 4.107 -20.016 1.00 96.50 210 CYS A CA 1
ATOM 1642 C C . CYS A 1 210 ? 3.500 5.233 -19.948 1.00 96.50 210 CYS A C 1
ATOM 1644 O O . CYS A 1 210 ? 3.635 6.270 -20.593 1.00 96.50 210 CYS A O 1
ATOM 1646 N N . LYS A 1 211 ? 2.500 5.074 -19.075 1.00 94.94 211 LYS A N 1
ATOM 1647 C CA . LYS A 1 211 ? 1.456 6.090 -18.838 1.00 94.94 211 LYS A CA 1
ATOM 1648 C C . LYS A 1 211 ? 1.966 7.362 -18.155 1.00 94.94 211 LYS A C 1
ATOM 1650 O O . LYS A 1 211 ? 1.377 8.421 -18.324 1.00 94.94 211 LYS A O 1
ATOM 1655 N N . GLU A 1 212 ? 3.086 7.264 -17.443 1.00 96.25 212 GLU A N 1
ATOM 1656 C CA . GLU A 1 212 ? 3.691 8.383 -16.708 1.00 96.25 212 GLU A CA 1
ATOM 1657 C C . GLU A 1 212 ? 4.662 9.211 -17.561 1.00 96.25 212 GLU A C 1
ATOM 1659 O O . GLU A 1 212 ? 5.311 10.122 -17.052 1.00 96.25 212 GLU A O 1
ATOM 1664 N N . SER A 1 213 ? 4.830 8.868 -18.848 1.00 95.81 213 SER A N 1
ATOM 1665 C CA . SER A 1 213 ? 5.848 9.479 -19.721 1.00 95.81 213 SER A CA 1
ATOM 1666 C C . SER A 1 213 ? 7.260 9.449 -19.104 1.00 95.81 213 SER A C 1
ATOM 1668 O O . SER A 1 213 ? 8.090 10.340 -19.304 1.00 95.81 213 SER A O 1
ATOM 1670 N N . ALA A 1 214 ? 7.534 8.409 -18.311 1.00 97.44 214 ALA A N 1
ATOM 1671 C CA . ALA A 1 214 ? 8.760 8.271 -17.537 1.00 97.44 214 ALA A CA 1
ATOM 1672 C C . ALA A 1 214 ? 9.935 7.697 -18.338 1.00 97.44 214 ALA A C 1
ATOM 1674 O O . ALA A 1 214 ? 11.052 7.653 -17.830 1.00 97.44 214 ALA A O 1
ATOM 1675 N N . ILE A 1 215 ? 9.686 7.245 -19.567 1.00 97.62 215 ILE A N 1
ATOM 1676 C CA . ILE A 1 215 ? 10.684 6.645 -20.450 1.00 97.62 215 ILE A CA 1
ATOM 1677 C C . ILE A 1 215 ? 10.915 7.599 -21.618 1.00 97.62 215 ILE A C 1
ATOM 1679 O O . ILE A 1 215 ? 9.958 8.070 -22.229 1.00 97.62 215 ILE A O 1
ATOM 1683 N N . LYS A 1 216 ? 12.177 7.886 -21.929 1.00 96.56 216 LYS A N 1
ATOM 1684 C CA . LYS A 1 216 ? 12.600 8.582 -23.151 1.00 96.56 216 LYS A CA 1
ATOM 1685 C C . LYS A 1 216 ? 13.541 7.684 -23.939 1.00 96.56 216 LYS A C 1
ATOM 1687 O O . LYS A 1 216 ? 14.258 6.893 -23.342 1.00 96.56 216 LYS A O 1
ATOM 1692 N N . MET A 1 217 ? 13.543 7.809 -25.260 1.00 95.75 217 MET A N 1
ATOM 1693 C CA . MET A 1 217 ? 14.507 7.110 -26.109 1.00 95.75 217 MET A CA 1
ATOM 1694 C C . MET A 1 217 ? 15.718 8.019 -26.322 1.00 95.75 217 MET A C 1
ATOM 1696 O O . MET A 1 217 ? 15.544 9.180 -26.697 1.00 95.75 217 MET A O 1
ATOM 1700 N N . ASN A 1 218 ? 16.923 7.524 -26.047 1.00 94.50 218 ASN A N 1
ATOM 1701 C CA . ASN A 1 218 ? 18.153 8.288 -26.257 1.00 94.50 218 ASN A CA 1
ATOM 1702 C C . ASN A 1 218 ? 18.598 8.278 -27.731 1.00 94.50 218 ASN A C 1
ATOM 1704 O O . ASN A 1 218 ? 17.925 7.709 -28.591 1.00 94.50 218 ASN A O 1
ATOM 1708 N N . SER A 1 219 ? 19.737 8.906 -28.039 1.00 94.19 219 SER A N 1
ATOM 1709 C CA . SER A 1 219 ? 20.268 8.996 -29.412 1.00 94.19 219 SER A CA 1
ATOM 1710 C C . SER A 1 219 ? 20.534 7.633 -30.063 1.00 94.19 219 SER A C 1
ATOM 1712 O O . SER A 1 219 ? 20.485 7.521 -31.284 1.00 94.19 219 SER A O 1
ATOM 1714 N N . MET A 1 220 ? 20.770 6.596 -29.258 1.00 93.25 220 MET A N 1
ATOM 1715 C CA . MET A 1 220 ? 20.982 5.215 -29.696 1.00 93.25 220 MET A CA 1
ATOM 1716 C C . MET A 1 220 ? 19.699 4.368 -29.625 1.00 93.25 220 MET A C 1
ATOM 1718 O O . MET A 1 220 ? 19.751 3.152 -29.771 1.00 93.25 220 MET A O 1
ATOM 1722 N N . SER A 1 221 ? 18.537 4.994 -29.405 1.00 94.12 221 SER A N 1
ATOM 1723 C CA . SER A 1 221 ? 17.234 4.330 -29.265 1.00 94.12 221 SER A CA 1
ATOM 1724 C C . SER A 1 221 ? 17.144 3.330 -28.102 1.00 94.12 221 SER A C 1
ATOM 1726 O O . SER A 1 221 ? 16.346 2.393 -28.145 1.00 94.12 221 SER A O 1
ATOM 1728 N N . PHE A 1 222 ? 17.904 3.538 -27.025 1.00 96.94 222 PHE A N 1
ATOM 1729 C CA . PHE A 1 222 ? 17.705 2.825 -25.761 1.00 96.94 222 PHE A CA 1
ATOM 1730 C C . PHE A 1 222 ? 16.782 3.610 -24.812 1.00 96.94 222 PHE A C 1
ATOM 1732 O O . PHE A 1 222 ? 16.780 4.845 -24.844 1.00 96.94 222 PHE A O 1
ATOM 1739 N N . PRO A 1 223 ? 15.985 2.922 -23.971 1.00 97.19 223 PRO A N 1
ATOM 1740 C CA . PRO A 1 223 ? 15.101 3.574 -23.012 1.00 97.19 223 PRO A CA 1
ATOM 1741 C C . PRO A 1 223 ? 15.863 4.116 -21.792 1.00 97.19 223 PRO A C 1
ATOM 1743 O O . PRO A 1 223 ? 16.533 3.378 -21.074 1.00 97.19 223 PRO A O 1
ATOM 1746 N N . GLU A 1 224 ? 15.666 5.396 -21.498 1.00 96.56 224 GLU A N 1
ATOM 1747 C CA . GLU A 1 224 ? 16.152 6.090 -20.307 1.00 96.56 224 GLU A CA 1
ATOM 1748 C C . GLU A 1 224 ? 14.986 6.478 -19.394 1.00 96.56 224 GLU A C 1
ATOM 1750 O O . GLU A 1 224 ? 13.970 7.019 -19.840 1.00 96.56 224 GLU A O 1
ATOM 1755 N N . PHE A 1 225 ? 15.137 6.209 -18.096 1.00 96.62 225 PHE A N 1
ATOM 1756 C CA . PHE A 1 225 ? 14.096 6.418 -17.090 1.00 96.62 225 PHE A CA 1
ATOM 1757 C C . PHE A 1 225 ? 14.308 7.735 -16.344 1.00 96.62 225 PHE A C 1
ATOM 1759 O O . PHE A 1 225 ? 15.370 7.968 -15.769 1.00 96.62 225 PHE A O 1
ATOM 1766 N N . ASN A 1 226 ? 13.278 8.578 -16.302 1.00 95.56 226 ASN A N 1
ATOM 1767 C CA . ASN A 1 226 ? 13.294 9.846 -15.578 1.00 95.56 226 ASN A CA 1
ATOM 1768 C C . ASN A 1 226 ? 12.580 9.752 -14.210 1.00 95.56 226 ASN A C 1
ATOM 1770 O O . ASN A 1 226 ? 12.087 8.697 -13.801 1.00 95.56 226 ASN A O 1
ATOM 1774 N N . GLN A 1 227 ? 12.529 10.878 -13.491 1.00 94.62 227 GLN A N 1
ATOM 1775 C CA . GLN A 1 227 ? 11.970 10.964 -12.136 1.00 94.62 227 GLN A CA 1
ATOM 1776 C C . GLN A 1 227 ? 10.444 10.779 -12.057 1.00 94.62 227 GLN A C 1
ATOM 1778 O O . GLN A 1 227 ? 9.938 10.500 -10.974 1.00 94.62 227 GLN A O 1
ATOM 1783 N N . SER A 1 228 ? 9.712 10.872 -13.171 1.00 95.94 228 SER A N 1
ATOM 1784 C CA . SER A 1 228 ? 8.267 10.604 -13.213 1.00 95.94 228 SER A CA 1
ATOM 1785 C C . SER A 1 228 ? 7.934 9.110 -13.108 1.00 95.94 228 SER A C 1
ATOM 1787 O O . SER A 1 228 ? 6.766 8.739 -13.038 1.00 95.94 228 SER A O 1
ATOM 1789 N N . CYS A 1 229 ? 8.934 8.220 -13.097 1.00 96.31 229 CYS A N 1
ATOM 1790 C CA . CYS A 1 229 ? 8.706 6.788 -12.930 1.00 96.31 229 CYS A CA 1
ATOM 1791 C C . CYS A 1 229 ? 8.136 6.477 -11.540 1.00 96.31 229 CYS A C 1
ATOM 1793 O O . CYS A 1 229 ? 8.812 6.628 -10.524 1.00 96.31 229 CYS A O 1
ATOM 1795 N N . ILE A 1 230 ? 6.915 5.941 -11.500 1.00 95.19 230 ILE A N 1
ATOM 1796 C CA . ILE A 1 230 ? 6.254 5.514 -10.256 1.00 95.19 230 ILE A CA 1
ATOM 1797 C C . ILE A 1 230 ? 6.565 4.061 -9.858 1.00 95.19 230 ILE A C 1
ATOM 1799 O O . ILE A 1 230 ? 5.937 3.521 -8.950 1.00 95.19 230 ILE A O 1
ATOM 1803 N N . ASN A 1 231 ? 7.514 3.409 -10.542 1.00 96.06 231 ASN A N 1
ATOM 1804 C CA . ASN A 1 231 ? 7.937 2.025 -10.281 1.00 96.06 231 ASN A CA 1
ATOM 1805 C C . ASN A 1 231 ? 6.802 0.989 -10.434 1.00 96.06 231 ASN A C 1
ATOM 1807 O O . ASN A 1 231 ? 6.677 0.063 -9.635 1.00 96.06 231 ASN A O 1
ATOM 1811 N N . CYS A 1 232 ? 5.951 1.147 -11.456 1.00 94.44 232 CYS A N 1
ATOM 1812 C CA . CYS A 1 232 ? 4.792 0.273 -11.682 1.00 94.44 232 CYS A CA 1
ATOM 1813 C C . CYS A 1 232 ? 5.110 -1.089 -12.314 1.00 94.44 232 CYS A C 1
ATOM 1815 O O . CYS A 1 232 ? 4.193 -1.890 -12.471 1.00 94.44 232 CYS A O 1
ATOM 1817 N N 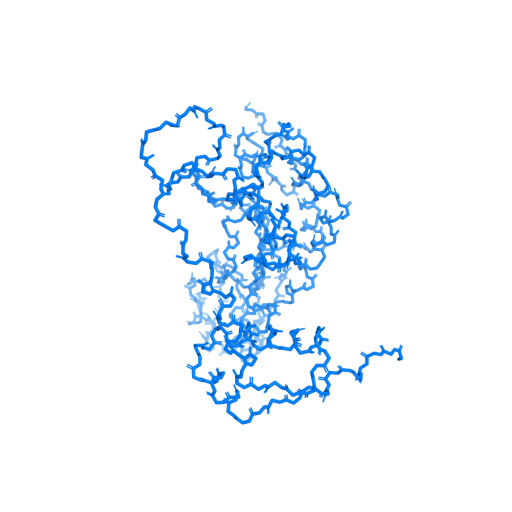. GLY A 1 233 ? 6.351 -1.327 -12.750 1.00 93.69 233 GLY A N 1
ATOM 1818 C CA . GLY A 1 233 ? 6.775 -2.588 -13.371 1.00 93.69 233 GLY A CA 1
ATOM 1819 C C . GLY A 1 233 ? 6.184 -2.896 -14.757 1.00 93.69 233 GLY A C 1
ATOM 1820 O O . GLY A 1 233 ? 6.611 -3.851 -15.392 1.00 93.69 233 GLY A O 1
ATOM 1821 N N . GLN A 1 234 ? 5.255 -2.096 -15.299 1.00 93.69 234 GLN A N 1
ATOM 1822 C CA . GLN A 1 234 ? 4.585 -2.431 -16.571 1.00 93.69 234 GLN A CA 1
ATOM 1823 C C . GLN A 1 234 ? 5.549 -2.555 -17.753 1.00 93.69 234 GLN A C 1
ATOM 1825 O O . GLN A 1 234 ? 5.400 -3.465 -18.558 1.00 93.69 234 GLN A O 1
ATOM 1830 N N . CYS A 1 235 ? 6.559 -1.683 -17.838 1.00 95.94 235 CYS A N 1
ATOM 1831 C CA . CYS A 1 235 ? 7.577 -1.759 -18.888 1.00 95.94 235 CYS A CA 1
ATOM 1832 C C . CYS A 1 235 ? 8.392 -3.065 -18.837 1.00 95.94 235 CYS A C 1
ATOM 1834 O O . CYS A 1 235 ? 8.759 -3.581 -19.887 1.00 95.94 235 CYS A O 1
ATOM 1836 N N . ILE A 1 236 ? 8.619 -3.609 -17.637 1.00 95.19 236 ILE A N 1
ATOM 1837 C CA . ILE A 1 236 ? 9.288 -4.896 -17.408 1.00 95.19 236 ILE A CA 1
ATOM 1838 C C . ILE A 1 236 ? 8.406 -6.019 -17.962 1.00 95.19 236 ILE A C 1
ATOM 1840 O O . ILE A 1 236 ? 8.857 -6.798 -18.794 1.00 95.19 236 ILE A O 1
ATOM 1844 N N . MET A 1 237 ? 7.122 -6.039 -17.580 1.00 91.75 237 MET A N 1
ATOM 1845 C CA . MET A 1 237 ? 6.173 -7.086 -17.984 1.00 91.75 237 MET A CA 1
ATOM 1846 C C . MET A 1 237 ? 5.944 -7.173 -19.497 1.00 91.75 237 MET A C 1
ATOM 1848 O O . MET A 1 237 ? 5.736 -8.262 -20.021 1.00 91.75 237 MET A O 1
ATOM 1852 N N . VAL A 1 238 ? 5.944 -6.040 -20.206 1.00 94.44 238 VAL A N 1
ATOM 1853 C CA . VAL A 1 238 ? 5.671 -6.013 -21.655 1.00 94.44 238 VAL A CA 1
ATOM 1854 C C . VAL A 1 238 ? 6.906 -6.253 -22.520 1.00 94.44 238 VAL A C 1
ATOM 1856 O O . VAL A 1 238 ? 6.770 -6.291 -23.738 1.00 94.44 238 VAL A O 1
ATOM 1859 N N . CYS A 1 239 ? 8.108 -6.346 -21.943 1.00 96.25 239 CYS A N 1
ATOM 1860 C CA . CYS A 1 239 ? 9.336 -6.483 -22.720 1.00 96.25 239 CYS A CA 1
ATOM 1861 C C . CYS A 1 239 ? 9.494 -7.926 -23.235 1.00 96.25 239 CYS A C 1
ATOM 1863 O O . CYS A 1 239 ? 9.806 -8.811 -22.442 1.00 96.25 239 CYS A O 1
ATOM 1865 N N . PRO A 1 240 ? 9.364 -8.193 -24.551 1.00 95.38 240 PRO A N 1
ATOM 1866 C CA . PRO A 1 240 ? 9.423 -9.565 -25.062 1.00 95.38 240 PRO A CA 1
ATOM 1867 C C . PRO A 1 240 ? 10.856 -10.117 -25.144 1.00 95.38 240 PRO A C 1
ATOM 1869 O O . PRO A 1 240 ? 11.042 -11.313 -25.334 1.00 95.38 240 PRO A O 1
ATOM 1872 N N . PHE A 1 241 ? 11.867 -9.254 -24.994 1.00 96.25 241 PHE A N 1
ATOM 1873 C CA . PHE A 1 241 ? 13.286 -9.613 -25.072 1.00 96.25 241 PHE A CA 1
ATOM 1874 C C . PHE A 1 241 ? 13.953 -9.727 -23.699 1.00 96.25 241 PHE A C 1
ATOM 1876 O O . PHE A 1 241 ? 15.162 -9.914 -23.628 1.00 96.25 241 PHE A O 1
ATOM 1883 N N . ASN A 1 242 ? 13.199 -9.573 -22.601 1.00 94.62 242 ASN A N 1
ATOM 1884 C CA . ASN A 1 242 ? 13.753 -9.519 -21.241 1.00 94.62 242 ASN A CA 1
ATOM 1885 C C . ASN A 1 242 ? 14.895 -8.489 -21.099 1.00 94.62 242 ASN A C 1
ATOM 1887 O O . ASN A 1 242 ? 15.844 -8.676 -20.339 1.00 94.62 242 ASN A O 1
ATOM 1891 N N . ALA A 1 243 ? 14.801 -7.387 -21.847 1.00 97.12 243 ALA A N 1
ATOM 1892 C CA . ALA A 1 243 ? 15.749 -6.278 -21.797 1.00 97.12 243 ALA A CA 1
ATOM 1893 C C . ALA A 1 243 ? 15.506 -5.339 -20.612 1.00 97.12 243 ALA A C 1
ATOM 1895 O O . ALA A 1 243 ? 16.317 -4.466 -20.328 1.00 97.12 243 ALA A O 1
ATOM 1896 N N . LEU A 1 244 ? 14.381 -5.495 -19.916 1.00 97.00 244 LEU A N 1
ATOM 1897 C CA . LEU A 1 244 ? 14.066 -4.753 -18.707 1.00 97.00 244 LEU A CA 1
ATOM 1898 C C . LEU A 1 244 ? 13.967 -5.734 -17.543 1.00 97.00 244 LEU A C 1
ATOM 1900 O O . LEU A 1 244 ? 13.112 -6.610 -17.544 1.00 97.00 244 LEU A O 1
ATOM 1904 N N . GLY A 1 245 ? 14.853 -5.574 -16.563 1.00 94.94 245 GLY A N 1
ATOM 1905 C CA . GLY A 1 245 ? 14.849 -6.304 -15.298 1.00 94.94 245 GLY A CA 1
ATOM 1906 C C . GLY A 1 245 ? 14.428 -5.425 -14.120 1.00 94.94 245 GLY A C 1
ATOM 1907 O O . GLY A 1 245 ? 14.128 -4.239 -14.274 1.00 94.94 245 GLY A O 1
ATOM 1908 N N . VAL A 1 246 ? 14.446 -5.999 -12.916 1.00 95.81 246 VAL A N 1
ATOM 1909 C CA . VAL A 1 246 ? 14.136 -5.300 -11.659 1.00 95.81 246 VAL A CA 1
ATOM 1910 C C . VAL A 1 246 ? 15.441 -4.966 -10.931 1.00 95.81 246 VAL A C 1
ATOM 1912 O O . VAL A 1 246 ? 16.171 -5.865 -10.529 1.00 95.81 246 VAL A O 1
ATOM 1915 N N . SER A 1 247 ? 15.746 -3.679 -10.731 1.00 96.12 247 SER A N 1
ATOM 1916 C CA . SER A 1 247 ? 16.900 -3.251 -9.909 1.00 96.12 247 SER A CA 1
ATOM 1917 C C . SER A 1 247 ? 16.590 -3.178 -8.421 1.00 96.12 247 SER A C 1
ATOM 1919 O O . SER A 1 247 ? 17.472 -3.393 -7.595 1.00 96.12 247 SER A O 1
ATOM 1921 N N . LYS A 1 248 ? 15.352 -2.828 -8.070 1.00 95.62 248 LYS A N 1
ATOM 1922 C CA . LYS A 1 248 ? 14.889 -2.727 -6.687 1.00 95.62 248 LYS A CA 1
ATOM 1923 C C . LYS A 1 248 ? 13.423 -3.123 -6.621 1.00 95.62 248 LYS A C 1
ATOM 1925 O O . LYS A 1 248 ? 12.632 -2.696 -7.462 1.00 95.62 248 LYS A O 1
ATOM 1930 N N . LYS A 1 249 ? 13.073 -3.915 -5.615 1.00 95.19 249 LYS A N 1
ATOM 1931 C CA . LYS A 1 249 ? 11.715 -4.386 -5.341 1.00 95.19 249 LYS A CA 1
ATOM 1932 C C . LYS A 1 249 ? 11.369 -4.077 -3.891 1.00 95.19 249 LYS A C 1
ATOM 1934 O O . LYS A 1 249 ? 12.252 -4.091 -3.040 1.00 95.19 249 LYS A O 1
ATOM 1939 N N . GLY A 1 250 ? 10.109 -3.763 -3.627 1.00 95.81 250 GLY A N 1
ATOM 1940 C CA . GLY A 1 250 ? 9.615 -3.496 -2.280 1.00 95.81 250 GLY A CA 1
ATOM 1941 C C . GLY A 1 250 ? 8.269 -2.793 -2.329 1.00 95.81 250 GLY A C 1
ATOM 1942 O O . GLY A 1 250 ? 7.510 -2.958 -3.286 1.00 95.81 250 GLY A O 1
ATOM 1943 N N . PHE A 1 251 ? 7.989 -1.977 -1.319 1.00 97.00 251 PHE A N 1
ATOM 1944 C CA . PHE A 1 251 ? 6.718 -1.270 -1.203 1.00 97.00 251 PHE A CA 1
ATOM 1945 C C . PHE A 1 251 ? 6.914 0.228 -0.958 1.00 97.00 251 PHE A C 1
ATOM 1947 O O . PHE A 1 251 ? 7.758 0.639 -0.167 1.00 97.00 251 PHE A O 1
ATOM 1954 N N . GLN A 1 252 ? 6.088 1.056 -1.588 1.00 97.25 252 GLN A N 1
ATOM 1955 C CA . GLN A 1 252 ? 5.847 2.415 -1.134 1.00 97.25 252 GLN A CA 1
ATOM 1956 C C . GLN A 1 252 ? 4.989 2.357 0.130 1.00 97.25 252 GLN A C 1
ATOM 1958 O O . GLN A 1 252 ? 3.814 1.978 0.072 1.00 97.25 252 GLN A O 1
ATOM 1963 N N . LEU A 1 253 ? 5.572 2.769 1.250 1.00 97.31 253 LEU A N 1
ATOM 1964 C CA . LEU A 1 253 ? 4.879 2.945 2.515 1.00 97.31 253 LEU A CA 1
ATOM 1965 C C . LEU A 1 253 ? 4.502 4.418 2.685 1.00 97.31 253 LEU A C 1
ATOM 1967 O O . LEU A 1 253 ? 5.367 5.297 2.676 1.00 97.31 253 LEU A O 1
ATOM 1971 N N . SER A 1 254 ? 3.216 4.676 2.896 1.00 95.75 254 SER A N 1
ATOM 1972 C CA . SER A 1 254 ? 2.693 5.993 3.259 1.00 95.75 254 SER A CA 1
ATOM 1973 C C . SER A 1 254 ? 1.798 5.883 4.494 1.00 95.75 254 SER A C 1
ATOM 1975 O O . SER A 1 254 ? 1.182 4.843 4.725 1.00 95.75 254 SER A O 1
ATOM 1977 N N . MET A 1 255 ? 1.705 6.942 5.297 1.00 95.81 255 MET A N 1
ATOM 1978 C CA . MET A 1 255 ? 0.902 6.940 6.524 1.00 95.81 255 MET A CA 1
ATOM 1979 C C . MET A 1 255 ? 0.138 8.243 6.748 1.00 95.81 255 MET A C 1
ATOM 1981 O O . MET A 1 255 ? 0.529 9.314 6.291 1.00 95.81 255 MET A O 1
ATOM 1985 N N . GLY A 1 256 ? -0.956 8.149 7.497 1.00 92.81 256 GLY A N 1
ATOM 1986 C CA . GLY A 1 256 ? -1.751 9.283 7.943 1.00 92.81 256 GLY A CA 1
ATOM 1987 C C . GLY A 1 256 ? -2.873 9.705 7.003 1.00 92.81 256 GLY A C 1
ATOM 1988 O O . GLY A 1 256 ? -3.400 10.800 7.177 1.00 92.81 256 GLY A O 1
ATOM 1989 N N . GLY A 1 257 ? -3.264 8.887 6.028 1.00 94.00 257 GLY A N 1
ATOM 1990 C CA . GLY A 1 257 ? -4.425 9.186 5.194 1.00 94.00 257 GLY A CA 1
ATOM 1991 C C . GLY A 1 257 ? -5.722 9.091 5.997 1.00 94.00 257 GLY A C 1
ATOM 1992 O O . GLY A 1 257 ? -5.890 8.228 6.862 1.00 94.00 257 GLY A O 1
ATOM 1993 N N . LYS A 1 258 ? -6.660 9.996 5.726 1.00 91.50 258 LYS A N 1
ATOM 1994 C CA . LYS A 1 258 ? -8.023 9.909 6.259 1.00 91.50 258 LYS A CA 1
ATOM 1995 C C . LYS A 1 258 ? -8.995 10.675 5.385 1.00 91.50 258 LYS A C 1
ATOM 1997 O O . LYS A 1 258 ? -8.682 11.723 4.828 1.00 91.50 258 LYS A O 1
ATOM 2002 N N . LEU A 1 259 ? -10.223 10.183 5.368 1.00 89.69 259 LEU A N 1
ATOM 2003 C CA . LEU A 1 259 ? -11.390 10.950 4.956 1.00 89.69 259 LEU A CA 1
ATOM 2004 C C . LEU A 1 259 ? -12.171 11.406 6.193 1.00 89.69 259 LEU A C 1
ATOM 2006 O O . LEU A 1 259 ? -11.889 10.992 7.319 1.00 89.69 259 LEU A O 1
ATOM 2010 N N . GLY A 1 260 ? -13.164 12.262 5.988 1.00 86.12 260 GLY A N 1
ATOM 2011 C CA . GLY A 1 260 ? -14.001 12.818 7.046 1.00 86.12 260 GLY A CA 1
ATOM 2012 C C . GLY A 1 260 ? -14.047 14.335 6.953 1.00 86.12 260 GLY A C 1
ATOM 2013 O O . GLY A 1 260 ? -13.841 14.894 5.882 1.00 86.12 260 GLY A O 1
ATOM 2014 N N . ARG A 1 261 ? -14.299 15.001 8.084 1.00 83.62 261 ARG A N 1
ATOM 2015 C CA . ARG A 1 261 ? -14.446 16.468 8.133 1.00 83.62 261 ARG A CA 1
ATOM 2016 C C . ARG A 1 261 ? -13.192 17.219 7.668 1.00 83.62 261 ARG A C 1
ATOM 2018 O O . ARG A 1 261 ? -13.318 18.280 7.083 1.00 83.62 261 ARG A O 1
ATOM 2025 N N . ASN A 1 262 ? -12.015 16.639 7.908 1.00 86.31 262 ASN A N 1
ATOM 2026 C CA . ASN A 1 262 ? -10.716 17.174 7.497 1.00 86.31 262 ASN A CA 1
ATOM 2027 C C . ASN A 1 262 ? -9.972 16.089 6.696 1.00 86.31 262 ASN A C 1
ATOM 2029 O O . ASN A 1 262 ? -9.221 15.316 7.307 1.00 86.31 262 ASN A O 1
ATOM 2033 N N . PRO A 1 263 ? -10.245 15.943 5.387 1.00 90.81 263 PRO A N 1
ATOM 2034 C CA . PRO A 1 263 ? -9.625 14.914 4.561 1.00 90.81 263 PRO A CA 1
ATOM 2035 C C . PRO A 1 263 ? -8.149 15.229 4.294 1.00 90.81 263 PRO A C 1
ATOM 2037 O O . PRO A 1 263 ? -7.766 16.388 4.164 1.00 90.81 263 PRO A O 1
ATOM 2040 N N . GLN A 1 264 ? -7.325 14.189 4.199 1.00 90.56 264 GLN A N 1
ATOM 2041 C CA . GLN A 1 264 ? -5.918 14.302 3.817 1.00 90.56 264 GLN A CA 1
ATOM 2042 C C . GLN A 1 264 ? -5.408 12.990 3.220 1.00 90.56 264 GLN A C 1
ATOM 2044 O O . GLN A 1 264 ? -5.855 11.902 3.599 1.00 90.56 264 GLN A O 1
ATOM 2049 N N . LEU A 1 265 ? -4.437 13.099 2.318 1.00 94.44 265 LEU A N 1
ATOM 2050 C CA . LEU A 1 265 ? -3.735 11.946 1.767 1.00 94.44 265 LEU A CA 1
ATOM 2051 C C . LEU A 1 265 ? -2.638 11.469 2.722 1.00 94.44 265 LEU A C 1
ATOM 2053 O O . LEU A 1 265 ? -2.081 12.247 3.496 1.00 94.44 265 LEU A O 1
ATOM 2057 N N . ALA A 1 266 ? -2.329 10.179 2.647 1.00 94.12 266 ALA A N 1
ATOM 2058 C CA . ALA A 1 266 ? -1.221 9.579 3.365 1.00 94.12 266 ALA A CA 1
ATOM 2059 C C . ALA A 1 266 ? 0.111 10.179 2.890 1.00 94.12 266 ALA A C 1
ATOM 2061 O O . ALA A 1 266 ? 0.401 10.224 1.692 1.00 94.12 266 ALA A O 1
ATOM 2062 N N . LEU A 1 267 ? 0.938 10.609 3.840 1.00 93.12 267 LEU A N 1
ATOM 2063 C CA . LEU A 1 267 ? 2.278 11.115 3.582 1.00 93.12 267 LEU A CA 1
ATOM 2064 C C . LEU A 1 267 ? 3.196 9.946 3.235 1.00 93.12 267 LEU A C 1
ATOM 2066 O O . LEU A 1 267 ? 3.266 8.972 3.985 1.00 93.12 267 LEU A O 1
ATOM 2070 N N . LYS A 1 268 ? 3.915 10.048 2.115 1.00 93.44 268 LYS A N 1
ATOM 2071 C CA . LYS A 1 268 ? 4.927 9.059 1.742 1.00 93.44 268 LYS A CA 1
ATOM 2072 C C . LYS A 1 268 ? 6.053 9.045 2.778 1.00 93.44 268 LYS A C 1
ATOM 2074 O O . LYS A 1 268 ? 6.649 10.084 3.044 1.00 93.44 268 LYS A O 1
ATOM 2079 N N . ILE A 1 269 ? 6.329 7.867 3.331 1.00 92.00 269 ILE A N 1
ATOM 2080 C CA . ILE A 1 269 ? 7.377 7.636 4.330 1.00 92.00 269 ILE A CA 1
ATOM 2081 C C . ILE A 1 269 ? 8.629 7.065 3.671 1.00 92.00 269 ILE A C 1
ATOM 2083 O O . ILE A 1 269 ? 9.725 7.551 3.926 1.00 92.00 269 ILE A O 1
ATOM 2087 N N . LYS A 1 270 ? 8.467 6.035 2.832 1.00 93.94 270 LYS A N 1
ATOM 2088 C CA . LYS A 1 270 ? 9.588 5.326 2.210 1.00 93.94 270 LYS A CA 1
ATOM 2089 C C . LYS A 1 270 ? 9.170 4.671 0.897 1.00 93.94 270 LYS A C 1
ATOM 2091 O O . LYS A 1 270 ? 8.089 4.091 0.820 1.00 93.94 270 LYS A O 1
ATOM 2096 N N . ASP A 1 271 ? 10.032 4.748 -0.112 1.00 95.62 271 ASP A N 1
ATOM 2097 C CA . ASP A 1 271 ? 9.930 3.946 -1.335 1.00 95.62 271 ASP A CA 1
ATOM 2098 C C . ASP A 1 271 ? 10.772 2.665 -1.181 1.00 95.62 271 ASP A C 1
ATOM 2100 O O . ASP A 1 271 ? 11.872 2.686 -0.619 1.00 95.62 271 ASP A O 1
ATOM 2104 N N . PHE A 1 272 ? 10.284 1.553 -1.733 1.00 96.25 272 PHE A N 1
ATOM 2105 C CA . PHE A 1 272 ? 10.916 0.229 -1.655 1.00 96.25 272 PHE A CA 1
ATOM 2106 C C . PHE A 1 272 ? 11.239 -0.248 -0.227 1.00 96.25 272 PHE A C 1
ATOM 2108 O O . PHE A 1 272 ? 12.325 -0.777 0.016 1.00 96.25 272 PHE A O 1
ATOM 2115 N N . ALA A 1 273 ? 10.315 -0.049 0.712 1.00 96.88 273 ALA A N 1
ATOM 2116 C CA . ALA A 1 273 ? 10.383 -0.657 2.035 1.00 96.88 273 ALA A CA 1
ATOM 2117 C C . ALA A 1 273 ? 10.303 -2.191 1.937 1.00 96.88 273 ALA A C 1
ATOM 2119 O O . ALA A 1 273 ? 9.604 -2.708 1.057 1.00 96.88 273 ALA A O 1
ATOM 2120 N N . SER A 1 274 ? 10.997 -2.903 2.829 1.00 96.88 274 SER A N 1
ATOM 2121 C CA . SER A 1 274 ? 10.836 -4.358 2.994 1.00 96.88 274 SER A CA 1
ATOM 2122 C C . SER A 1 274 ? 9.596 -4.697 3.832 1.00 96.88 274 SER A C 1
ATOM 2124 O O . SER A 1 274 ? 8.985 -3.816 4.442 1.00 96.88 274 SER A O 1
ATOM 2126 N N . GLU A 1 275 ? 9.207 -5.973 3.882 1.00 96.12 275 GLU A N 1
ATOM 2127 C CA . GLU A 1 275 ? 8.093 -6.405 4.736 1.00 96.12 275 GLU A CA 1
ATOM 2128 C C . GLU A 1 275 ? 8.396 -6.176 6.224 1.00 96.12 275 GLU A C 1
ATOM 2130 O O . GLU A 1 275 ? 7.541 -5.690 6.960 1.00 96.12 275 GLU A O 1
ATOM 2135 N N . GLU A 1 276 ? 9.627 -6.441 6.661 1.00 96.25 276 GLU A N 1
ATOM 2136 C CA . GLU A 1 276 ? 10.074 -6.219 8.040 1.00 96.25 276 GLU A CA 1
ATOM 2137 C C . GLU A 1 276 ? 9.991 -4.735 8.418 1.00 96.25 276 GLU A C 1
ATOM 2139 O O . GLU A 1 276 ? 9.530 -4.382 9.506 1.00 96.25 276 GLU A O 1
ATOM 2144 N N . GLU A 1 277 ? 10.380 -3.847 7.499 1.00 95.56 277 GLU A N 1
ATOM 2145 C CA . GLU A 1 277 ? 10.281 -2.402 7.700 1.00 95.56 277 GLU A CA 1
ATOM 2146 C C . GLU A 1 277 ? 8.825 -1.936 7.794 1.00 95.56 277 GLU A C 1
ATOM 2148 O O . GLU A 1 277 ? 8.510 -1.074 8.617 1.00 95.56 277 GLU A O 1
ATOM 2153 N N . ILE A 1 278 ? 7.922 -2.517 6.994 1.00 96.56 278 ILE A N 1
ATOM 2154 C CA . ILE A 1 278 ? 6.482 -2.247 7.087 1.00 96.56 278 ILE A CA 1
ATOM 2155 C C . ILE A 1 278 ? 5.961 -2.639 8.468 1.00 96.56 278 ILE A C 1
ATOM 2157 O O . ILE A 1 278 ? 5.337 -1.811 9.130 1.00 96.56 278 ILE A O 1
ATOM 2161 N N . LEU A 1 279 ? 6.235 -3.867 8.918 1.00 97.19 279 LEU A N 1
ATOM 2162 C CA . LEU A 1 279 ? 5.774 -4.361 10.219 1.00 97.19 279 LEU A CA 1
ATOM 2163 C C . LEU A 1 279 ? 6.315 -3.498 11.367 1.00 97.19 279 LEU A C 1
ATOM 2165 O O . LEU A 1 279 ? 5.553 -3.102 12.250 1.00 97.19 279 LEU A O 1
ATOM 2169 N N . SER A 1 280 ? 7.596 -3.120 11.309 1.00 96.06 280 SER A N 1
ATOM 2170 C CA . SER A 1 280 ? 8.217 -2.223 12.291 1.00 96.06 280 SER A CA 1
ATOM 2171 C C . SER A 1 280 ? 7.560 -0.837 12.321 1.00 96.06 280 SER A C 1
ATOM 2173 O O . SER A 1 280 ? 7.305 -0.281 13.391 1.00 96.06 280 SER A O 1
ATOM 2175 N N . LYS A 1 281 ? 7.235 -0.258 11.158 1.00 94.06 281 LYS A N 1
ATOM 2176 C CA . LYS A 1 281 ? 6.565 1.051 11.101 1.00 94.06 281 LYS A CA 1
ATOM 2177 C C . LYS A 1 281 ? 5.108 0.974 11.558 1.00 94.06 281 LYS A C 1
ATOM 2179 O O . LYS A 1 281 ? 4.639 1.923 12.183 1.00 94.06 281 LYS A O 1
ATOM 2184 N N . ILE A 1 282 ? 4.396 -0.121 11.281 1.00 95.44 282 ILE A N 1
ATOM 2185 C CA . ILE A 1 282 ? 3.035 -0.355 11.795 1.00 95.44 282 ILE A CA 1
ATOM 2186 C C . ILE A 1 282 ? 3.050 -0.408 13.324 1.00 95.44 282 ILE A C 1
ATOM 2188 O O . ILE A 1 282 ? 2.237 0.258 13.963 1.00 95.44 282 ILE A O 1
ATOM 2192 N N . GLU A 1 283 ? 4.011 -1.122 13.907 1.00 95.69 283 GLU A N 1
ATOM 2193 C CA . GLU A 1 283 ? 4.210 -1.166 15.356 1.00 95.69 283 GLU A CA 1
ATOM 2194 C C . GLU A 1 283 ? 4.439 0.231 15.945 1.00 95.69 283 GLU A C 1
ATOM 2196 O O . GLU A 1 283 ? 3.716 0.642 16.855 1.00 95.69 283 GLU A O 1
ATOM 2201 N N . GLN A 1 284 ? 5.357 1.013 15.367 1.00 92.94 284 GLN A N 1
ATOM 2202 C CA . GLN A 1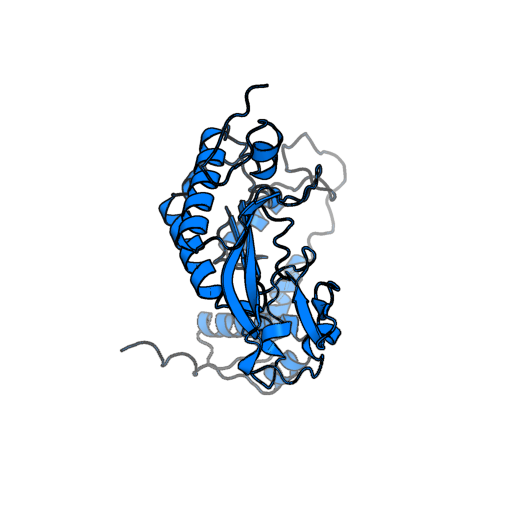 284 ? 5.601 2.399 15.792 1.00 92.94 284 GLN A CA 1
ATOM 2203 C C . GLN A 1 284 ? 4.344 3.274 15.681 1.00 92.94 284 GLN A C 1
ATOM 2205 O O . GLN A 1 284 ? 4.082 4.097 16.559 1.00 92.94 284 GLN A O 1
ATOM 2210 N N . ALA A 1 285 ? 3.551 3.106 14.620 1.00 92.81 285 ALA A N 1
ATOM 2211 C CA . ALA A 1 285 ? 2.311 3.850 14.430 1.00 92.81 285 ALA A CA 1
ATOM 2212 C C . ALA A 1 285 ? 1.261 3.494 15.493 1.00 92.81 285 ALA A C 1
ATOM 2214 O O . ALA A 1 285 ? 0.617 4.391 16.037 1.00 92.81 285 ALA A O 1
ATOM 2215 N N . ILE A 1 286 ? 1.110 2.208 15.820 1.00 93.50 286 ILE A N 1
ATOM 2216 C CA . ILE A 1 286 ? 0.195 1.744 16.867 1.00 93.50 286 ILE A CA 1
ATOM 2217 C C . ILE A 1 286 ? 0.625 2.273 18.234 1.00 93.50 286 ILE A C 1
ATOM 2219 O O . ILE A 1 286 ? -0.208 2.834 18.944 1.00 93.50 286 ILE A O 1
ATOM 2223 N N . ILE A 1 287 ? 1.910 2.162 18.584 1.00 92.44 287 ILE A N 1
ATOM 2224 C CA . ILE A 1 287 ? 2.452 2.699 19.842 1.00 92.44 287 ILE A CA 1
ATOM 2225 C C . ILE A 1 287 ? 2.173 4.202 19.937 1.00 92.44 287 ILE A C 1
ATOM 2227 O O . ILE A 1 287 ? 1.616 4.662 20.932 1.00 92.44 287 ILE A O 1
ATOM 2231 N N . LEU A 1 288 ? 2.445 4.956 18.868 1.00 90.56 288 LEU A N 1
ATOM 2232 C CA . LEU A 1 288 ? 2.174 6.390 18.823 1.00 90.56 288 LEU A CA 1
ATOM 2233 C C . LEU A 1 288 ? 0.688 6.709 19.054 1.00 90.56 288 LEU A C 1
ATOM 2235 O O . LEU A 1 288 ? 0.369 7.667 19.761 1.00 90.56 288 LEU A O 1
ATOM 2239 N N . ILE A 1 289 ? -0.230 5.931 18.474 1.00 91.62 289 ILE A N 1
ATOM 2240 C CA . ILE A 1 289 ? -1.667 6.110 18.718 1.00 91.62 289 ILE A CA 1
ATOM 2241 C C . ILE A 1 289 ? -1.998 5.815 20.182 1.00 91.62 289 ILE A C 1
ATOM 2243 O O . ILE A 1 289 ? -2.687 6.618 20.814 1.00 91.62 289 ILE A O 1
ATOM 2247 N N . LYS A 1 290 ? -1.480 4.712 20.736 1.00 91.31 290 LYS A N 1
ATOM 2248 C CA . LYS A 1 290 ? -1.718 4.316 22.129 1.00 91.31 290 LYS A CA 1
ATOM 2249 C C . LYS A 1 290 ? -1.277 5.397 23.114 1.00 91.31 290 LYS A C 1
ATOM 2251 O O . LYS A 1 290 ? -2.075 5.820 23.942 1.00 91.31 290 LYS A O 1
ATOM 2256 N N . GLU A 1 291 ? -0.061 5.914 22.959 1.00 90.62 291 GLU A N 1
ATOM 2257 C CA . GLU A 1 291 ? 0.510 6.964 23.817 1.00 90.62 291 GLU A CA 1
ATOM 2258 C C . GLU A 1 291 ? -0.261 8.290 23.777 1.00 90.62 291 GLU A C 1
ATOM 2260 O O . GLU A 1 291 ? -0.191 9.079 24.715 1.00 90.62 291 GLU A O 1
ATOM 2265 N N . ASN A 1 292 ? -0.971 8.570 22.681 1.00 88.94 292 ASN A N 1
ATOM 2266 C CA . ASN A 1 292 ? -1.712 9.822 22.494 1.00 88.94 292 ASN A CA 1
ATOM 2267 C C . ASN A 1 292 ? -3.230 9.625 22.609 1.00 88.94 292 ASN A C 1
ATOM 2269 O O . ASN A 1 292 ? -3.998 10.532 22.284 1.00 88.94 292 ASN A O 1
ATOM 2273 N N . THR A 1 293 ? -3.672 8.448 23.049 1.00 88.19 293 THR A N 1
ATOM 2274 C CA . THR A 1 293 ? -5.086 8.162 23.275 1.00 88.19 293 THR A CA 1
ATOM 2275 C C . THR A 1 293 ? -5.529 8.712 24.621 1.00 88.19 293 THR A C 1
ATOM 2277 O O . THR A 1 293 ? -4.862 8.549 25.638 1.00 88.19 293 THR A O 1
ATOM 2280 N N . ILE A 1 294 ? -6.703 9.337 24.623 1.00 83.56 294 ILE A N 1
ATOM 2281 C CA . ILE A 1 294 ? -7.403 9.758 25.834 1.00 83.56 294 ILE A CA 1
ATOM 2282 C C . ILE A 1 294 ? -8.645 8.876 25.949 1.00 83.56 294 ILE A C 1
ATOM 2284 O O . ILE A 1 294 ? -9.281 8.572 24.937 1.00 83.56 294 ILE A O 1
ATOM 2288 N N . LYS A 1 295 ? -9.007 8.456 27.167 1.00 78.38 295 LYS A N 1
ATOM 2289 C CA . LYS A 1 295 ? -10.164 7.579 27.397 1.00 78.38 295 LYS A CA 1
ATOM 2290 C C . LYS A 1 295 ? -11.422 8.143 26.722 1.00 78.38 295 LYS A C 1
ATOM 2292 O O . LYS A 1 295 ? -11.831 9.270 26.992 1.00 78.38 295 LYS A O 1
ATOM 2297 N N . GLY A 1 296 ? -12.028 7.347 25.845 1.00 75.75 296 GLY A N 1
ATOM 2298 C CA . GLY A 1 296 ? -13.207 7.695 25.052 1.00 75.75 296 GLY A CA 1
ATOM 2299 C C . GLY A 1 296 ? -12.911 8.278 23.665 1.00 75.75 296 GLY A C 1
ATOM 2300 O O . GLY A 1 296 ? -13.858 8.440 22.891 1.00 75.75 296 GLY A O 1
ATOM 2301 N N . SER A 1 297 ? -11.648 8.578 23.330 1.00 82.19 297 SER A N 1
ATOM 2302 C CA . SER A 1 297 ? -11.242 9.208 22.067 1.00 82.19 297 SER A CA 1
ATOM 2303 C C . SER A 1 297 ? -9.868 8.731 21.581 1.00 82.19 297 SER A C 1
ATOM 2305 O O . SER A 1 297 ? -8.827 9.269 21.970 1.00 82.19 297 SER A O 1
ATOM 2307 N N . ILE A 1 298 ? -9.870 7.793 20.632 1.00 87.81 298 ILE A N 1
ATOM 2308 C CA . ILE A 1 298 ? -8.664 7.342 19.930 1.00 87.81 298 ILE A CA 1
ATOM 2309 C C . ILE A 1 298 ? -8.376 8.287 18.745 1.00 87.81 298 ILE A C 1
ATOM 2311 O O . ILE A 1 298 ? -9.212 8.422 17.843 1.00 87.81 298 ILE A O 1
ATOM 2315 N N . PRO A 1 299 ? -7.220 8.975 18.708 1.00 88.19 299 PRO A N 1
ATOM 2316 C CA . PRO A 1 299 ? -6.873 9.857 17.602 1.00 88.19 299 PRO A CA 1
ATOM 2317 C C . PRO A 1 299 ? -6.559 9.067 16.325 1.00 88.19 299 PRO A C 1
ATOM 2319 O O . PRO A 1 299 ? -5.891 8.037 16.343 1.00 88.19 299 PRO A O 1
ATOM 2322 N N . ARG A 1 300 ? -6.971 9.606 15.172 1.00 88.56 300 ARG A N 1
ATOM 2323 C CA . ARG A 1 300 ? -6.532 9.099 13.862 1.00 88.56 300 ARG A CA 1
ATOM 2324 C C . ARG A 1 300 ? -5.041 9.349 13.672 1.00 88.56 300 ARG A C 1
ATOM 2326 O O . ARG A 1 300 ? -4.576 10.459 13.942 1.00 88.56 300 ARG A O 1
ATOM 2333 N N . LEU A 1 301 ? -4.332 8.384 13.083 1.00 89.44 301 LEU A N 1
ATOM 2334 C CA . LEU A 1 301 ? -2.896 8.489 12.801 1.00 89.44 301 LEU A CA 1
ATOM 2335 C C . LEU A 1 301 ? -2.554 9.765 12.020 1.00 89.44 301 LEU A C 1
ATOM 2337 O O . LEU A 1 301 ? -1.587 10.457 12.325 1.00 89.44 301 LEU A O 1
ATOM 2341 N N . GLY A 1 302 ? -3.412 10.138 11.068 1.00 86.31 302 GLY A N 1
ATOM 2342 C CA . GLY A 1 302 ? -3.249 11.361 10.289 1.00 86.31 302 GLY A CA 1
ATOM 2343 C C . GLY A 1 302 ? -3.212 12.653 11.112 1.00 86.31 302 GLY A C 1
ATOM 2344 O O . GLY A 1 302 ? -2.461 13.563 10.772 1.00 86.31 302 GLY A O 1
ATOM 2345 N N . ASN A 1 303 ? -3.978 12.738 12.205 1.00 86.25 303 ASN A N 1
ATOM 2346 C CA . ASN A 1 303 ? -3.936 13.909 13.086 1.00 86.25 303 ASN A CA 1
ATOM 2347 C C . ASN A 1 303 ? -2.618 13.959 13.873 1.00 86.25 303 ASN A C 1
ATOM 2349 O O . ASN A 1 303 ? -2.089 15.039 14.113 1.00 86.25 303 ASN A O 1
ATOM 2353 N N . LEU A 1 304 ? -2.081 12.798 14.258 1.00 86.31 304 LEU A N 1
ATOM 2354 C CA . LEU A 1 304 ? -0.838 12.703 15.026 1.00 86.31 304 LEU A CA 1
ATOM 2355 C C . LEU A 1 304 ? 0.391 13.070 14.188 1.00 86.31 304 LEU A C 1
ATOM 2357 O O . LEU A 1 304 ? 1.306 13.708 14.701 1.00 86.31 304 LEU A O 1
ATOM 2361 N N . ILE A 1 305 ? 0.389 12.703 12.903 1.00 79.56 305 ILE A N 1
ATOM 2362 C CA . ILE A 1 305 ? 1.488 13.000 11.973 1.00 79.56 305 ILE A CA 1
ATOM 2363 C C . ILE A 1 305 ? 1.535 14.496 11.623 1.00 79.56 305 ILE A C 1
ATOM 2365 O O . ILE A 1 305 ? 2.617 15.068 11.539 1.00 79.56 305 ILE A O 1
ATOM 2369 N N . ILE A 1 306 ? 0.380 15.152 11.454 1.00 65.31 306 ILE A N 1
ATOM 2370 C CA . ILE A 1 306 ? 0.323 16.576 11.076 1.00 65.31 306 ILE A CA 1
ATOM 2371 C C . ILE A 1 306 ? 0.543 17.508 12.274 1.00 65.31 306 ILE A C 1
ATOM 2373 O O . ILE A 1 306 ? 1.300 18.467 12.168 1.00 65.31 306 ILE A O 1
ATOM 2377 N N . ASN A 1 307 ? -0.082 17.236 13.425 1.00 55.62 307 ASN A N 1
ATOM 2378 C CA . ASN A 1 307 ? -0.141 18.206 14.527 1.00 55.62 307 ASN A CA 1
ATOM 2379 C C . ASN A 1 307 ? 1.153 18.346 15.347 1.00 55.62 307 ASN A C 1
ATOM 2381 O O . ASN A 1 307 ? 1.181 19.154 16.270 1.00 55.62 307 ASN A O 1
ATOM 2385 N N . LYS A 1 308 ? 2.210 17.570 15.075 1.00 50.41 308 LYS A N 1
ATOM 2386 C CA . LYS A 1 308 ? 3.422 17.565 15.918 1.00 50.41 308 LYS A CA 1
ATOM 2387 C C . LYS A 1 308 ? 4.711 18.069 15.264 1.00 50.41 308 LYS A C 1
ATOM 2389 O O . LYS A 1 308 ? 5.750 17.913 15.893 1.00 50.41 308 LYS A O 1
ATOM 2394 N N . ASN A 1 309 ? 4.719 18.576 14.025 1.00 47.84 309 ASN A N 1
ATOM 2395 C CA . ASN A 1 309 ? 5.975 18.746 13.255 1.00 47.84 309 ASN A CA 1
ATOM 2396 C C . ASN A 1 309 ? 6.856 17.466 13.240 1.00 47.84 309 ASN A C 1
ATOM 2398 O O . ASN A 1 309 ? 8.015 17.487 12.837 1.00 47.84 309 ASN A O 1
ATOM 2402 N N . ARG A 1 310 ? 6.310 16.313 13.655 1.00 49.34 310 ARG A N 1
ATOM 2403 C CA . ARG A 1 310 ? 6.983 15.019 13.707 1.00 49.34 310 ARG A CA 1
ATOM 2404 C C . ARG A 1 310 ? 6.773 14.361 12.358 1.00 49.34 310 ARG A C 1
ATOM 2406 O O . ARG A 1 310 ? 5.806 13.626 12.163 1.00 49.34 310 ARG A O 1
ATOM 2413 N N . LYS A 1 311 ? 7.669 14.619 11.407 1.00 44.50 311 LYS A N 1
ATOM 2414 C CA . LYS A 1 311 ? 7.770 13.726 10.251 1.00 44.50 311 LYS A CA 1
ATOM 2415 C C . LYS A 1 311 ? 8.203 12.359 10.785 1.00 44.50 311 LYS A C 1
ATOM 2417 O O . LYS A 1 311 ? 9.230 12.243 11.447 1.00 44.50 311 LYS A O 1
ATOM 2422 N N . LEU A 1 312 ? 7.419 11.321 10.499 1.00 46.91 312 LEU A N 1
ATOM 2423 C CA . LEU A 1 312 ? 7.910 9.945 10.520 1.00 46.91 312 LEU A CA 1
ATOM 2424 C C . LEU A 1 312 ? 9.032 9.883 9.479 1.00 46.91 312 LEU A C 1
ATOM 2426 O O . LEU A 1 312 ? 8.772 9.755 8.287 1.00 46.91 312 LEU A O 1
ATOM 2430 N N . THR A 1 313 ? 10.271 10.092 9.912 1.00 49.28 313 THR A N 1
ATOM 2431 C CA . THR A 1 313 ? 11.433 9.970 9.031 1.00 49.28 313 THR A CA 1
ATOM 2432 C C . THR A 1 313 ? 11.785 8.491 8.873 1.00 49.28 313 THR A C 1
ATOM 2434 O O . THR A 1 313 ? 11.307 7.633 9.634 1.00 49.28 313 THR A O 1
ATOM 2437 N N . GLU A 1 314 ? 12.629 8.169 7.890 1.00 44.19 314 GLU A N 1
ATOM 2438 C CA . GLU A 1 314 ? 13.133 6.804 7.689 1.00 44.19 314 GLU A CA 1
ATOM 2439 C C . GLU A 1 314 ? 13.703 6.211 8.998 1.00 44.19 314 GLU A C 1
ATOM 2441 O O . GLU A 1 314 ? 13.456 5.039 9.282 1.00 44.19 314 GLU A O 1
ATOM 2446 N N . ASN A 1 315 ? 14.258 7.046 9.889 1.00 42.25 315 ASN A N 1
ATOM 2447 C CA . ASN A 1 315 ? 14.943 6.644 11.125 1.00 42.25 315 ASN A CA 1
ATOM 2448 C C . ASN A 1 315 ? 14.086 6.643 12.411 1.00 42.25 315 ASN A C 1
ATOM 2450 O O . ASN A 1 315 ? 14.620 6.432 13.495 1.00 42.25 315 ASN A O 1
ATOM 2454 N N . GLY A 1 316 ? 12.767 6.852 12.322 1.00 47.22 316 GLY A N 1
ATOM 2455 C CA . GLY A 1 316 ? 11.878 6.915 13.495 1.00 47.22 316 GLY A CA 1
ATOM 2456 C C . GLY A 1 316 ? 11.295 8.310 13.735 1.00 47.22 316 GLY A C 1
ATOM 2457 O O . GLY A 1 316 ? 11.485 9.231 12.934 1.00 47.22 316 GLY A O 1
ATOM 2458 N N . ILE A 1 317 ? 10.501 8.438 14.803 1.00 40.81 317 ILE A N 1
ATOM 2459 C CA . ILE A 1 317 ? 9.752 9.653 15.158 1.00 40.81 317 ILE A CA 1
ATOM 2460 C C . ILE A 1 317 ? 10.737 10.734 15.624 1.00 40.81 317 ILE A C 1
ATOM 2462 O O . ILE A 1 317 ? 11.039 10.838 16.809 1.00 40.81 317 ILE A O 1
ATOM 2466 N N . ALA A 1 318 ? 11.234 11.553 14.700 1.00 37.97 318 ALA A N 1
ATOM 2467 C CA . ALA A 1 318 ? 12.002 12.740 15.051 1.00 37.97 318 ALA A CA 1
ATOM 2468 C C . ALA A 1 318 ? 11.031 13.892 15.352 1.00 37.97 318 ALA A C 1
ATOM 2470 O O . ALA A 1 318 ? 10.223 14.282 14.507 1.00 37.97 318 ALA A O 1
ATOM 2471 N N . LEU A 1 319 ? 11.091 14.414 16.579 1.00 32.69 319 LEU A N 1
ATOM 2472 C CA . LEU A 1 319 ? 10.603 15.751 16.911 1.00 32.69 319 LEU A CA 1
ATOM 2473 C C . LEU A 1 319 ? 11.434 16.756 16.111 1.00 32.69 319 LEU A C 1
ATOM 2475 O O . LEU A 1 319 ? 12.641 16.826 16.310 1.00 32.69 319 LEU A O 1
ATOM 2479 N N . ILE A 1 320 ? 10.812 17.511 15.209 1.00 34.28 320 ILE A N 1
ATOM 2480 C CA . ILE A 1 320 ? 11.431 18.737 14.707 1.00 34.28 320 ILE A CA 1
ATOM 2481 C C . ILE A 1 320 ? 11.046 19.814 15.724 1.00 34.28 320 ILE A C 1
ATOM 2483 O O . ILE A 1 320 ? 9.891 20.243 15.759 1.00 34.28 320 ILE A O 1
ATOM 2487 N N . GLU A 1 321 ? 11.976 20.159 16.616 1.00 27.19 321 GLU A N 1
ATOM 2488 C CA . GLU A 1 321 ? 11.900 21.414 17.368 1.00 27.19 321 GLU A CA 1
ATOM 2489 C C . GLU A 1 321 ? 12.078 22.571 16.375 1.00 27.19 321 GLU A C 1
ATOM 2491 O O . GLU A 1 321 ? 12.856 22.456 15.425 1.00 27.19 321 GLU A O 1
ATOM 2496 N N . ASN A 1 322 ? 11.259 23.613 16.545 1.00 32.97 322 ASN A N 1
ATOM 2497 C CA . ASN A 1 322 ? 11.199 24.785 15.666 1.00 32.97 322 ASN A CA 1
ATOM 2498 C C . ASN A 1 322 ? 12.536 25.522 15.571 1.00 32.97 322 ASN A C 1
ATOM 2500 O O . ASN A 1 322 ? 13.190 25.675 16.626 1.00 32.97 322 ASN A O 1
#